Protein AF-A0A848CE17-F1 (afdb_monomer)

Structure (mmCIF, N/CA/C/O backbone):
data_AF-A0A848CE17-F1
#
_entry.id   AF-A0A848CE17-F1
#
loop_
_atom_site.group_PDB
_atom_site.id
_atom_site.type_symbol
_atom_site.label_atom_id
_atom_site.label_alt_id
_atom_site.label_comp_id
_atom_site.label_asym_id
_atom_site.label_entity_id
_atom_site.label_seq_id
_atom_site.pdbx_PDB_ins_code
_atom_site.Cartn_x
_atom_site.Cartn_y
_atom_site.Cartn_z
_atom_site.occupancy
_atom_site.B_iso_or_equiv
_atom_site.auth_seq_id
_atom_site.auth_comp_id
_atom_site.auth_asym_id
_atom_site.auth_atom_id
_atom_site.pdbx_PDB_model_num
ATOM 1 N N . MET A 1 1 ? 17.854 4.278 -25.838 1.00 42.09 1 MET A N 1
ATOM 2 C CA . MET A 1 1 ? 17.851 2.855 -25.436 1.00 42.09 1 MET A CA 1
ATOM 3 C C . MET A 1 1 ? 19.112 2.621 -24.614 1.00 42.09 1 MET A C 1
ATOM 5 O O . MET A 1 1 ? 20.195 2.758 -25.171 1.00 42.09 1 MET A O 1
ATOM 9 N N . ILE A 1 2 ? 19.005 2.409 -23.296 1.00 44.41 2 ILE A N 1
ATOM 10 C CA . ILE A 1 2 ? 20.193 2.169 -22.455 1.00 44.41 2 ILE A CA 1
ATOM 11 C C . ILE A 1 2 ? 20.839 0.850 -22.932 1.00 44.41 2 ILE A C 1
ATOM 13 O O . ILE A 1 2 ? 20.128 -0.151 -23.024 1.00 44.41 2 ILE A O 1
ATOM 17 N N . PRO A 1 3 ? 22.146 0.800 -23.252 1.00 44.12 3 PRO A N 1
ATOM 18 C CA . PRO A 1 3 ? 22.794 -0.369 -23.874 1.00 44.12 3 PRO A CA 1
ATOM 19 C C . PRO A 1 3 ? 22.706 -1.681 -23.073 1.00 44.12 3 PRO A C 1
ATOM 21 O O . PRO A 1 3 ? 22.931 -2.759 -23.614 1.00 44.12 3 PRO A O 1
ATOM 24 N N . ILE A 1 4 ? 22.349 -1.601 -21.789 1.00 47.12 4 ILE A N 1
ATOM 25 C CA . ILE A 1 4 ? 22.172 -2.740 -20.875 1.00 47.12 4 ILE A CA 1
ATOM 26 C C . ILE A 1 4 ? 20.882 -3.532 -21.195 1.00 47.12 4 ILE A C 1
ATOM 28 O O . ILE A 1 4 ? 20.747 -4.696 -20.813 1.00 47.12 4 ILE A O 1
ATOM 32 N N . PHE A 1 5 ? 19.949 -2.948 -21.958 1.00 46.47 5 PHE A N 1
ATOM 33 C CA . PHE A 1 5 ? 18.667 -3.578 -22.287 1.00 46.47 5 PHE A CA 1
ATOM 34 C C . PHE A 1 5 ? 18.730 -4.661 -23.384 1.00 46.47 5 PHE A C 1
ATOM 36 O O . PHE A 1 5 ? 17.728 -5.331 -23.616 1.00 46.47 5 PHE A O 1
ATOM 43 N N . ALA A 1 6 ? 19.878 -4.903 -24.028 1.00 54.38 6 ALA A N 1
ATOM 44 C CA . ALA A 1 6 ? 19.950 -5.798 -25.193 1.00 54.38 6 ALA A CA 1
ATOM 45 C C . ALA A 1 6 ? 20.502 -7.220 -24.933 1.00 54.38 6 ALA A C 1
ATOM 47 O O . ALA A 1 6 ? 20.410 -8.059 -25.825 1.00 54.38 6 ALA A O 1
ATOM 48 N N . SER A 1 7 ? 21.080 -7.526 -23.762 1.00 57.28 7 SER A N 1
ATOM 49 C CA . SER A 1 7 ? 21.865 -8.769 -23.569 1.00 57.28 7 SER A CA 1
ATOM 50 C C . SER A 1 7 ? 21.454 -9.671 -22.399 1.00 57.28 7 SER A C 1
ATOM 52 O O . SER A 1 7 ? 22.001 -10.764 -22.256 1.00 57.28 7 SER A O 1
ATOM 54 N N . LEU A 1 8 ? 20.497 -9.259 -21.565 1.00 59.12 8 LEU A N 1
ATOM 55 C CA . LEU A 1 8 ? 20.059 -10.013 -20.386 1.00 59.12 8 LEU A CA 1
ATOM 56 C C . LEU A 1 8 ? 18.555 -10.312 -20.451 1.00 59.12 8 LEU A C 1
ATOM 58 O O . LEU A 1 8 ? 17.811 -9.535 -21.045 1.00 59.12 8 LEU A O 1
ATOM 62 N N . PRO A 1 9 ? 18.073 -11.397 -19.813 1.00 73.44 9 PRO A N 1
ATOM 63 C CA . PRO A 1 9 ? 16.640 -11.615 -19.642 1.00 73.44 9 PRO A CA 1
ATOM 64 C C . PRO A 1 9 ? 15.979 -10.415 -18.951 1.00 73.44 9 PRO A C 1
ATOM 66 O O . PRO A 1 9 ? 16.547 -9.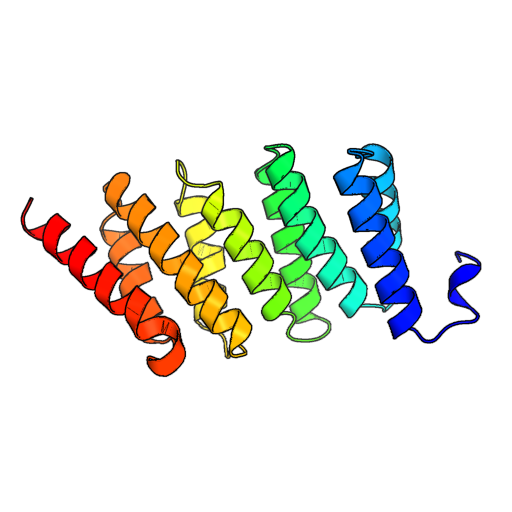858 -18.007 1.00 73.44 9 PRO A O 1
ATOM 69 N N . GLU A 1 10 ? 14.757 -10.067 -19.359 1.00 68.44 10 GLU A N 1
ATOM 70 C CA . GLU A 1 10 ? 13.979 -8.945 -18.803 1.00 68.44 10 GLU A CA 1
ATOM 71 C C . GLU A 1 10 ? 13.890 -8.994 -17.267 1.00 68.44 10 GLU A C 1
ATOM 73 O O . GLU A 1 10 ? 13.958 -7.966 -16.593 1.00 68.44 10 GLU A O 1
ATOM 78 N N . SER A 1 11 ? 13.818 -10.194 -16.684 1.00 73.75 11 SER A N 1
ATOM 79 C CA . SER A 1 11 ? 13.820 -10.391 -15.231 1.00 73.75 11 SER A CA 1
ATOM 80 C C . SER A 1 11 ? 15.115 -9.927 -14.558 1.00 73.75 11 SER A C 1
ATOM 82 O O . SER A 1 11 ? 15.076 -9.361 -13.468 1.00 73.75 11 SER A O 1
ATOM 84 N N . SER A 1 12 ? 16.263 -10.155 -15.198 1.00 77.75 12 SER A N 1
ATOM 85 C CA . SER A 1 12 ? 17.577 -9.749 -14.690 1.00 77.75 12 SER A CA 1
ATOM 86 C C . SER A 1 12 ? 17.790 -8.246 -14.851 1.00 77.75 12 SER A C 1
ATOM 88 O O . SER A 1 12 ? 18.333 -7.608 -13.954 1.00 77.75 12 SER A O 1
ATOM 90 N N . GLN A 1 13 ? 17.302 -7.672 -15.953 1.00 77.12 13 GLN A N 1
ATOM 91 C CA . GLN A 1 13 ? 17.312 -6.225 -16.183 1.00 77.12 13 GLN A CA 1
ATOM 92 C C . GLN A 1 13 ? 16.420 -5.501 -15.175 1.00 77.12 13 GLN A C 1
ATOM 94 O O . GLN A 1 13 ? 16.868 -4.566 -14.521 1.00 77.12 13 GLN A O 1
ATOM 99 N N . THR A 1 14 ? 15.193 -5.992 -14.978 1.00 81.69 14 THR A N 1
ATOM 100 C CA . THR A 1 14 ? 14.253 -5.471 -13.977 1.00 81.69 14 THR A CA 1
ATOM 101 C C . THR A 1 14 ? 14.892 -5.465 -12.593 1.00 81.69 14 THR A C 1
ATOM 103 O O . THR A 1 14 ? 14.887 -4.444 -11.913 1.00 81.69 14 THR A O 1
ATOM 106 N N . LYS A 1 15 ? 15.506 -6.584 -12.193 1.00 84.75 15 LYS A N 1
ATOM 107 C CA . LYS A 1 15 ? 16.169 -6.690 -10.893 1.00 84.75 15 LYS A CA 1
ATOM 108 C C . LYS A 1 15 ? 17.316 -5.686 -10.743 1.00 84.75 15 LYS A C 1
ATOM 110 O O . LYS A 1 15 ? 17.361 -4.997 -9.732 1.00 84.75 15 LYS A O 1
ATOM 115 N N . ALA A 1 16 ? 18.194 -5.571 -11.740 1.00 86.62 16 ALA A N 1
ATOM 116 C CA . ALA A 1 16 ? 19.321 -4.641 -11.695 1.00 86.62 16 ALA A CA 1
ATOM 117 C C . ALA A 1 16 ? 18.865 -3.174 -11.606 1.00 86.62 16 ALA A C 1
ATOM 119 O O . ALA A 1 16 ? 19.407 -2.403 -10.820 1.00 86.62 16 ALA A O 1
ATOM 120 N N . VAL A 1 17 ? 17.836 -2.795 -12.371 1.00 88.62 17 VAL A N 1
ATOM 121 C CA . VAL A 1 17 ? 17.288 -1.431 -12.341 1.00 88.62 17 VAL A CA 1
ATOM 122 C C . VAL A 1 17 ? 16.629 -1.129 -10.991 1.00 88.62 17 VAL A C 1
ATOM 124 O O . VAL A 1 17 ? 16.833 -0.050 -10.439 1.00 88.62 17 VAL A O 1
ATOM 127 N N . VAL A 1 18 ? 15.885 -2.080 -10.418 1.00 88.88 18 VAL A N 1
ATOM 128 C CA . VAL A 1 18 ? 15.294 -1.926 -9.078 1.00 88.88 18 VAL A CA 1
ATOM 129 C C . VAL A 1 18 ? 16.376 -1.813 -7.999 1.00 88.88 18 VAL A C 1
ATOM 131 O O . VAL A 1 18 ? 16.279 -0.949 -7.131 1.00 88.88 18 VAL A O 1
ATOM 134 N N . GLU A 1 19 ? 17.428 -2.632 -8.059 1.00 91.06 19 GLU A N 1
ATOM 135 C CA . GLU A 1 19 ? 18.564 -2.537 -7.130 1.00 91.06 19 GLU A CA 1
ATOM 136 C C . GLU A 1 19 ? 19.269 -1.180 -7.232 1.00 91.06 19 GLU A C 1
ATOM 138 O O . GLU A 1 19 ? 19.600 -0.585 -6.206 1.00 91.06 19 GLU A O 1
ATOM 143 N N . TYR A 1 20 ? 19.419 -0.646 -8.446 1.00 92.44 20 TYR A N 1
ATOM 144 C CA . TYR A 1 20 ? 19.986 0.682 -8.652 1.00 92.44 20 TYR A CA 1
ATOM 145 C C . TYR A 1 20 ? 19.098 1.795 -8.074 1.00 92.44 20 TYR A C 1
ATOM 147 O O . TYR A 1 20 ? 19.595 2.673 -7.369 1.00 92.44 20 TYR A O 1
ATOM 155 N N . LEU A 1 21 ? 17.774 1.729 -8.268 1.00 92.31 21 LEU A N 1
ATOM 156 C CA . LEU A 1 21 ? 16.837 2.647 -7.605 1.00 92.31 21 LEU A CA 1
ATOM 157 C C . LEU A 1 21 ? 16.987 2.592 -6.076 1.00 92.31 21 LEU A C 1
ATOM 159 O O . LEU A 1 21 ? 17.026 3.633 -5.411 1.00 92.31 21 LEU A O 1
ATOM 163 N N . TYR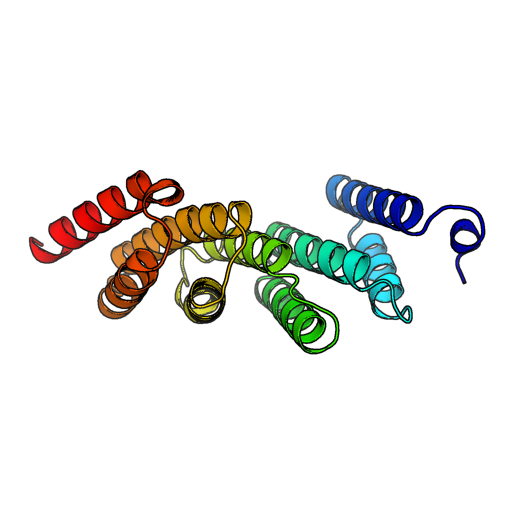 A 1 22 ? 17.100 1.387 -5.512 1.00 92.06 22 TYR A N 1
ATOM 164 C CA . TYR A 1 22 ? 17.306 1.200 -4.077 1.00 92.06 22 TYR A CA 1
ATOM 165 C C . TYR A 1 22 ? 18.617 1.822 -3.598 1.00 92.06 22 TYR A C 1
ATOM 167 O O . TYR A 1 22 ? 18.631 2.522 -2.584 1.00 92.06 22 TYR A O 1
ATOM 175 N N . GLU A 1 23 ? 19.705 1.628 -4.337 1.00 94.25 23 GLU A N 1
ATOM 176 C CA . GLU A 1 23 ? 20.999 2.232 -4.040 1.00 94.25 23 GLU A CA 1
ATOM 177 C C . GLU A 1 23 ? 20.938 3.765 -4.043 1.00 94.25 23 GLU A C 1
ATOM 179 O O . GLU A 1 23 ? 21.341 4.387 -3.056 1.00 94.25 23 GLU A O 1
ATOM 184 N N . LEU A 1 24 ? 20.367 4.370 -5.091 1.00 92.94 24 LEU A N 1
ATOM 185 C CA . LEU A 1 24 ? 20.191 5.823 -5.178 1.00 92.94 24 LEU A CA 1
ATOM 186 C C . LEU A 1 24 ? 19.378 6.356 -3.997 1.00 92.94 24 LEU A C 1
ATOM 188 O O . LEU A 1 24 ? 19.742 7.363 -3.384 1.00 92.94 24 LEU A O 1
ATOM 192 N N . GLY A 1 25 ? 18.299 5.660 -3.625 1.00 90.31 25 GLY A N 1
ATOM 193 C CA . GLY A 1 25 ? 17.471 6.086 -2.503 1.00 90.31 25 GLY A CA 1
ATOM 194 C C . GLY A 1 25 ? 18.170 5.950 -1.147 1.00 90.31 25 GLY A C 1
ATOM 195 O O . GLY A 1 25 ? 18.050 6.840 -0.303 1.00 90.31 25 GLY A O 1
ATOM 196 N N . ASN A 1 26 ? 18.982 4.907 -0.958 1.00 91.12 26 ASN A N 1
ATOM 197 C CA . ASN A 1 26 ? 19.799 4.726 0.245 1.00 91.12 26 ASN A CA 1
ATOM 198 C C . ASN A 1 26 ? 20.890 5.797 0.373 1.00 91.12 26 ASN A C 1
ATOM 200 O O . ASN A 1 26 ? 21.141 6.301 1.470 1.00 91.12 26 ASN A O 1
ATOM 204 N N . ARG A 1 27 ? 21.508 6.182 -0.748 1.00 94.12 27 ARG A N 1
ATOM 205 C CA . ARG A 1 27 ? 22.508 7.260 -0.820 1.00 94.12 27 ARG A CA 1
ATOM 206 C C . ARG A 1 27 ? 21.899 8.660 -0.808 1.00 94.12 27 ARG A C 1
ATOM 208 O O . ARG A 1 27 ? 22.631 9.638 -0.685 1.00 94.12 27 ARG A O 1
ATOM 215 N N . ARG A 1 28 ? 20.566 8.762 -0.867 1.00 91.44 28 ARG A N 1
ATOM 216 C CA . ARG A 1 28 ? 19.811 10.022 -0.923 1.00 91.44 28 ARG A CA 1
ATOM 217 C C . ARG A 1 28 ? 20.101 10.853 -2.177 1.00 91.44 28 ARG A C 1
ATOM 219 O O . ARG A 1 28 ? 20.005 12.079 -2.153 1.00 91.44 28 ARG A O 1
ATOM 226 N N . GLU A 1 29 ? 20.422 10.192 -3.284 1.00 93.75 29 GLU A N 1
ATOM 227 C CA . GLU A 1 29 ? 20.681 10.808 -4.591 1.00 93.75 29 GLU A CA 1
ATOM 228 C C . GLU A 1 29 ? 19.356 11.111 -5.322 1.00 93.75 29 GLU A C 1
ATOM 230 O O . GLU A 1 29 ? 19.048 10.569 -6.381 1.00 93.75 29 GLU A O 1
ATOM 235 N N . TRP A 1 30 ? 18.526 11.975 -4.726 1.00 90.06 30 TRP A N 1
ATOM 236 C CA . TRP A 1 30 ? 17.119 12.164 -5.115 1.00 90.06 30 TRP A CA 1
ATOM 237 C C . TRP A 1 30 ? 16.902 12.627 -6.549 1.00 90.06 30 TRP A C 1
ATOM 239 O O . TRP A 1 30 ? 15.997 12.141 -7.218 1.00 90.06 30 TRP A O 1
ATOM 249 N N . ASN A 1 31 ? 17.728 13.561 -7.016 1.00 91.38 31 ASN A N 1
ATOM 250 C CA . ASN A 1 31 ? 17.597 14.097 -8.367 1.00 91.38 31 ASN A CA 1
ATOM 251 C C . ASN A 1 31 ? 17.864 13.019 -9.417 1.00 91.38 31 ASN A C 1
ATOM 253 O O . ASN A 1 31 ? 17.218 13.011 -10.458 1.00 91.38 31 ASN A O 1
ATOM 257 N N . GLU A 1 32 ? 18.810 12.121 -9.146 1.00 93.00 32 GLU A N 1
ATOM 258 C CA . GLU A 1 32 ? 19.131 11.035 -10.064 1.00 93.00 32 GLU A CA 1
ATOM 259 C C . GLU A 1 32 ? 18.062 9.945 -10.011 1.00 93.00 32 GLU A C 1
ATOM 261 O O . GLU A 1 32 ? 17.603 9.486 -11.051 1.00 93.00 32 GLU A O 1
ATOM 266 N N . LEU A 1 33 ? 17.568 9.621 -8.813 1.00 91.88 33 LEU A N 1
ATOM 267 C CA . LEU A 1 33 ? 16.448 8.698 -8.639 1.00 91.88 33 LEU A CA 1
ATOM 268 C C . LEU A 1 33 ? 15.210 9.147 -9.425 1.00 91.88 33 LEU A C 1
ATOM 270 O O . LEU A 1 33 ? 14.600 8.331 -10.108 1.00 91.88 33 LEU A O 1
ATOM 274 N N . GLU A 1 34 ? 14.849 10.430 -9.355 1.00 91.44 34 GLU A N 1
ATOM 275 C CA . GLU A 1 34 ? 13.711 10.999 -10.092 1.00 91.44 34 GLU A CA 1
ATOM 276 C C . GLU A 1 34 ? 13.896 10.913 -11.614 1.00 91.44 34 GLU A C 1
ATOM 278 O O . GLU A 1 34 ? 12.959 10.553 -12.327 1.00 91.44 34 GLU A O 1
ATOM 283 N N . LYS A 1 35 ? 15.106 11.175 -12.128 1.00 93.31 35 LYS A N 1
ATOM 284 C CA . LYS A 1 35 ? 15.399 10.998 -13.561 1.00 93.31 35 LYS A CA 1
ATOM 285 C C . LYS A 1 35 ? 15.238 9.544 -13.987 1.00 93.31 35 LYS A C 1
ATOM 287 O O . LYS A 1 35 ? 14.536 9.274 -14.956 1.00 93.31 35 LYS A O 1
ATOM 292 N N . VAL A 1 36 ? 15.841 8.614 -13.245 1.00 92.62 36 VAL A N 1
ATOM 293 C CA . VAL A 1 36 ? 15.765 7.177 -13.542 1.00 92.62 36 VAL A CA 1
ATOM 294 C C . VAL A 1 36 ? 14.316 6.691 -13.467 1.00 92.62 36 VAL A C 1
ATOM 296 O O . VAL A 1 36 ? 13.872 5.941 -14.333 1.00 92.62 36 VAL A O 1
ATOM 299 N N . LEU A 1 37 ? 13.543 7.154 -12.480 1.00 93.12 37 LEU A N 1
ATOM 300 C CA . LEU A 1 37 ? 12.115 6.859 -12.376 1.00 93.12 37 LEU A CA 1
ATOM 301 C C . LEU A 1 37 ? 11.354 7.356 -13.612 1.00 93.12 37 LEU A C 1
ATOM 303 O O . LEU A 1 37 ? 10.576 6.601 -14.194 1.00 93.12 37 LEU A O 1
ATOM 307 N N . HIS A 1 38 ? 11.598 8.594 -14.045 1.00 92.94 38 HIS A N 1
ATOM 308 C CA . HIS A 1 38 ? 10.973 9.151 -15.242 1.00 92.94 38 HIS A CA 1
ATOM 309 C C . HIS A 1 38 ? 11.314 8.340 -16.502 1.00 92.94 38 HIS A C 1
ATOM 311 O O . HIS A 1 38 ? 10.421 8.006 -17.283 1.00 92.94 38 HIS A O 1
ATOM 317 N N . GLU A 1 39 ? 12.580 7.952 -16.667 1.00 91.50 39 GLU A N 1
ATOM 318 C CA . GLU A 1 39 ? 13.027 7.108 -17.778 1.00 91.50 39 GLU A CA 1
ATOM 319 C C . GLU A 1 39 ? 12.316 5.748 -17.783 1.00 91.50 39 GLU A C 1
ATOM 321 O O . GLU A 1 39 ? 11.773 5.345 -18.814 1.00 91.50 39 GLU A O 1
ATOM 326 N N . ILE A 1 40 ? 12.232 5.073 -16.631 1.00 90.88 40 ILE A N 1
ATOM 327 C CA . ILE A 1 40 ? 11.514 3.797 -16.483 1.00 90.88 40 ILE A CA 1
ATOM 328 C C . ILE A 1 40 ? 10.043 3.946 -16.884 1.00 90.88 40 ILE A C 1
ATOM 330 O O . ILE A 1 40 ? 9.518 3.116 -17.628 1.00 90.88 40 ILE A O 1
ATOM 334 N N . LEU A 1 41 ? 9.367 4.995 -16.408 1.00 90.00 41 LEU A N 1
ATOM 335 C CA . LEU A 1 41 ? 7.946 5.214 -16.684 1.00 90.00 41 LEU A CA 1
ATOM 336 C C . LEU A 1 41 ? 7.674 5.532 -18.159 1.00 90.00 41 LEU A C 1
ATOM 338 O O . LEU A 1 41 ? 6.624 5.136 -18.672 1.00 90.00 41 LEU A O 1
ATOM 342 N N . SER A 1 42 ? 8.627 6.172 -18.840 1.00 88.94 42 SER A N 1
ATOM 343 C CA . SER A 1 42 ? 8.544 6.524 -20.263 1.00 88.94 42 SER A CA 1
ATOM 344 C C . SER A 1 42 ? 8.775 5.354 -21.226 1.00 88.94 42 SER A C 1
ATOM 346 O O . SER A 1 42 ? 8.389 5.440 -22.387 1.00 88.94 42 SER A O 1
ATOM 348 N N . CYS A 1 43 ? 9.396 4.263 -20.769 1.00 84.56 43 CYS A N 1
ATOM 349 C CA . CYS A 1 43 ? 9.689 3.110 -21.619 1.00 84.56 43 CYS A CA 1
ATOM 350 C C . CYS A 1 43 ? 8.407 2.343 -21.976 1.00 84.56 43 CYS A C 1
ATOM 352 O O . CYS A 1 43 ? 7.592 2.063 -21.100 1.00 84.56 43 CYS A O 1
ATOM 354 N N . ASP A 1 44 ? 8.235 1.939 -23.233 1.00 82.25 44 ASP A N 1
ATOM 355 C CA . ASP A 1 44 ? 7.125 1.063 -23.620 1.00 82.25 44 ASP A CA 1
ATOM 356 C C . ASP A 1 44 ? 7.298 -0.335 -23.000 1.00 82.25 44 ASP A C 1
ATOM 358 O O . ASP A 1 44 ? 8.394 -0.897 -22.999 1.00 82.25 44 ASP A O 1
ATOM 362 N N . GLY A 1 45 ? 6.219 -0.910 -22.461 1.00 81.88 45 GLY A N 1
ATOM 363 C CA . GLY A 1 45 ? 6.257 -2.214 -21.787 1.00 81.88 45 GLY A CA 1
ATOM 364 C C . GLY A 1 45 ? 6.817 -2.175 -20.356 1.00 81.88 45 GLY A C 1
ATOM 365 O O . GLY A 1 45 ? 6.609 -1.212 -19.618 1.00 81.88 45 GLY A O 1
ATOM 366 N N . PHE A 1 46 ? 7.477 -3.264 -19.934 1.00 84.38 46 PHE A N 1
ATOM 367 C CA . PHE A 1 46 ? 8.118 -3.432 -18.615 1.00 84.38 46 PHE A CA 1
ATOM 368 C C . PHE A 1 46 ? 7.214 -3.122 -17.406 1.00 84.38 46 PHE A C 1
ATOM 370 O O . PHE A 1 46 ? 7.656 -2.601 -16.380 1.00 84.38 46 PHE A O 1
ATOM 377 N N . HIS A 1 47 ? 5.926 -3.462 -17.490 1.00 87.88 47 HIS A N 1
ATOM 378 C CA . HIS A 1 47 ? 4.921 -3.073 -16.491 1.00 87.88 47 HIS A CA 1
ATOM 379 C C . HIS A 1 47 ? 5.260 -3.532 -15.063 1.00 87.88 47 HIS A C 1
ATOM 381 O O . HIS A 1 47 ? 5.014 -2.809 -14.103 1.00 87.88 47 HIS A O 1
ATOM 387 N N . LYS A 1 48 ? 5.910 -4.693 -14.904 1.00 87.94 48 LYS A N 1
ATOM 388 C CA . LYS A 1 48 ? 6.385 -5.166 -13.591 1.00 87.94 48 LYS A CA 1
ATOM 389 C C . LYS A 1 48 ? 7.447 -4.246 -12.987 1.00 87.94 48 LYS A C 1
ATOM 391 O O . LYS A 1 48 ? 7.355 -3.925 -11.804 1.00 87.94 48 LYS A O 1
ATOM 396 N N . LEU A 1 49 ? 8.417 -3.807 -13.792 1.00 89.38 49 LEU A N 1
ATOM 397 C CA . LEU A 1 49 ? 9.449 -2.863 -13.366 1.00 89.38 49 LEU A CA 1
ATOM 398 C C . LEU A 1 49 ? 8.819 -1.523 -12.982 1.00 89.38 49 LEU A C 1
ATOM 400 O O . LEU A 1 49 ? 9.122 -0.997 -11.916 1.00 89.38 49 LEU A O 1
ATOM 404 N N . LYS A 1 50 ? 7.897 -1.006 -13.802 1.00 92.19 50 LYS A N 1
ATOM 405 C CA . LYS A 1 50 ? 7.172 0.237 -13.501 1.00 92.19 50 LYS A CA 1
ATOM 406 C C . LYS A 1 50 ? 6.404 0.139 -12.184 1.00 92.19 50 LYS A C 1
ATOM 408 O O . LYS A 1 50 ? 6.495 1.044 -11.360 1.00 92.19 50 LYS A O 1
ATOM 413 N N . ALA A 1 51 ? 5.712 -0.975 -11.945 1.00 92.62 51 ALA A N 1
ATOM 414 C CA . ALA A 1 51 ? 4.978 -1.191 -10.704 1.00 92.62 51 ALA A CA 1
ATOM 415 C C . ALA A 1 51 ? 5.904 -1.209 -9.473 1.00 92.62 51 ALA A C 1
ATOM 417 O O . ALA A 1 51 ? 5.589 -0.598 -8.455 1.00 92.62 51 ALA A O 1
ATOM 418 N N . GLN A 1 52 ? 7.061 -1.875 -9.571 1.00 92.38 52 GLN A N 1
ATOM 419 C CA . GLN A 1 52 ? 8.075 -1.894 -8.508 1.00 92.38 52 GLN A CA 1
ATOM 420 C C . GLN A 1 52 ? 8.712 -0.515 -8.291 1.00 92.38 52 GLN A C 1
ATOM 422 O O . GLN A 1 52 ? 8.903 -0.091 -7.153 1.00 92.38 52 GLN A O 1
ATOM 427 N N . ALA A 1 53 ? 9.005 0.210 -9.370 1.00 93.88 53 ALA A N 1
ATOM 428 C CA . ALA A 1 53 ? 9.574 1.549 -9.300 1.00 93.88 53 ALA A CA 1
ATOM 429 C C . ALA A 1 53 ? 8.601 2.542 -8.644 1.00 93.88 53 ALA A C 1
ATOM 431 O O . ALA A 1 53 ? 9.014 3.314 -7.783 1.00 93.88 53 ALA A O 1
ATOM 432 N N . LEU A 1 54 ? 7.308 2.484 -8.984 1.00 95.12 54 LEU A N 1
ATOM 433 C CA . LEU A 1 54 ? 6.273 3.324 -8.375 1.00 95.12 54 LEU A CA 1
ATOM 434 C C . LEU A 1 54 ? 6.028 2.972 -6.903 1.00 95.12 54 LEU A C 1
ATOM 436 O O . LEU A 1 54 ? 5.937 3.875 -6.076 1.00 95.12 54 LEU A O 1
ATOM 440 N N . GLU A 1 55 ? 5.975 1.684 -6.546 1.00 94.81 55 GLU A N 1
ATOM 441 C CA . GLU A 1 55 ? 5.888 1.246 -5.142 1.00 94.81 55 GLU A CA 1
ATOM 442 C C . GLU A 1 55 ? 7.047 1.798 -4.305 1.00 94.81 55 GLU A C 1
ATOM 444 O O . GLU A 1 55 ? 6.829 2.341 -3.216 1.00 94.81 55 GLU A O 1
ATOM 449 N N . TYR A 1 56 ? 8.265 1.749 -4.843 1.00 94.38 56 TYR A N 1
ATOM 450 C CA . TYR A 1 56 ? 9.422 2.341 -4.190 1.00 94.38 56 TYR A CA 1
ATOM 451 C C . TYR A 1 56 ? 9.369 3.873 -4.155 1.00 94.38 56 TYR A C 1
ATOM 453 O O . TYR A 1 56 ? 9.687 4.477 -3.131 1.00 94.38 56 TYR A O 1
ATOM 461 N N . ALA A 1 57 ? 8.911 4.525 -5.224 1.00 93.75 57 ALA A N 1
ATOM 462 C CA . ALA A 1 57 ? 8.757 5.976 -5.272 1.00 93.75 57 ALA A CA 1
ATOM 463 C C . ALA A 1 57 ? 7.767 6.484 -4.208 1.00 93.75 57 ALA A C 1
ATOM 465 O O . ALA A 1 57 ? 8.026 7.505 -3.567 1.00 93.75 57 ALA A O 1
ATOM 466 N N . VAL A 1 58 ? 6.687 5.737 -3.931 1.00 94.50 58 VAL A N 1
ATOM 467 C CA . VAL A 1 58 ? 5.784 6.004 -2.795 1.00 94.50 58 VAL A CA 1
ATOM 468 C C . VAL A 1 58 ? 6.565 5.988 -1.481 1.00 94.50 58 VAL A C 1
ATOM 470 O O . VAL A 1 58 ? 6.483 6.942 -0.706 1.00 94.50 58 VAL A O 1
ATOM 473 N N . PHE A 1 59 ? 7.353 4.938 -1.230 1.00 92.38 59 PHE A N 1
ATOM 474 C CA . PHE A 1 59 ? 8.192 4.847 -0.032 1.00 92.38 59 PHE A CA 1
ATOM 475 C C . PHE A 1 59 ? 9.193 6.011 0.072 1.00 92.38 59 PHE A C 1
ATOM 477 O O . PHE A 1 59 ? 9.384 6.570 1.155 1.00 92.38 59 PHE A O 1
ATOM 484 N N . MET A 1 60 ? 9.790 6.431 -1.042 1.00 90.44 60 MET A N 1
ATOM 485 C CA . MET A 1 60 ? 10.776 7.511 -1.056 1.00 90.44 60 MET A CA 1
ATOM 486 C C . MET A 1 60 ? 10.169 8.899 -0.858 1.00 90.44 60 MET A C 1
ATOM 488 O O . MET A 1 60 ? 10.681 9.668 -0.041 1.00 90.44 60 MET A O 1
ATOM 492 N N . GLY A 1 61 ? 9.055 9.215 -1.524 1.00 87.94 61 GLY A N 1
ATOM 493 C CA . GLY A 1 61 ? 8.328 10.469 -1.291 1.00 87.94 61 GLY A CA 1
ATOM 494 C C . GLY A 1 61 ? 7.921 10.605 0.179 1.00 87.94 61 GLY A C 1
ATOM 495 O O . GLY A 1 61 ? 8.006 11.673 0.783 1.00 87.94 61 GLY A O 1
ATOM 496 N N . LEU A 1 62 ? 7.591 9.481 0.812 1.00 86.31 62 LEU A N 1
ATOM 497 C CA . LEU A 1 62 ? 7.309 9.399 2.238 1.00 86.31 62 LEU A CA 1
ATOM 498 C C . LEU A 1 62 ? 8.535 9.680 3.128 1.00 86.31 62 LEU A C 1
ATOM 500 O O . LEU A 1 62 ? 8.414 10.454 4.080 1.00 86.31 62 LEU A O 1
ATOM 504 N N . GLN A 1 63 ? 9.720 9.146 2.807 1.00 87.38 63 GLN A N 1
ATOM 505 C CA . GLN A 1 63 ? 10.976 9.490 3.506 1.00 87.38 63 GLN A CA 1
ATOM 506 C C . GLN A 1 63 ? 11.314 10.985 3.398 1.00 87.38 63 GLN A C 1
ATOM 508 O O . GLN A 1 63 ? 11.853 11.580 4.333 1.00 87.38 63 GLN A O 1
ATOM 513 N N . ARG A 1 64 ? 10.946 11.608 2.275 1.00 88.94 64 ARG A N 1
ATOM 514 C CA . ARG A 1 64 ? 11.136 13.039 2.004 1.00 88.94 64 ARG A CA 1
ATOM 515 C C . ARG A 1 64 ? 10.044 13.932 2.606 1.00 88.94 64 ARG A C 1
ATOM 517 O O . ARG A 1 64 ? 10.141 15.151 2.513 1.00 88.94 64 ARG A O 1
ATOM 524 N N . LYS A 1 65 ? 9.034 13.351 3.271 1.00 88.06 65 LYS A N 1
ATOM 525 C CA . LYS A 1 65 ? 7.834 14.041 3.791 1.00 88.06 65 LYS A CA 1
ATOM 526 C C . LYS A 1 65 ? 6.994 14.726 2.697 1.00 88.06 65 LYS A C 1
ATOM 528 O O . LYS A 1 65 ? 6.213 15.632 2.980 1.00 88.06 65 LYS A O 1
ATOM 533 N N . GLU A 1 66 ? 7.089 14.255 1.459 1.00 89.81 66 GLU A N 1
ATOM 534 C CA . GLU A 1 66 ? 6.378 14.766 0.284 1.00 89.81 66 GLU A CA 1
ATOM 535 C C . GLU A 1 66 ? 5.080 13.976 0.063 1.00 89.81 66 GLU A C 1
ATOM 537 O O . GLU A 1 66 ? 4.901 13.240 -0.906 1.00 89.81 66 GLU A O 1
ATOM 542 N N . GLN A 1 67 ? 4.138 14.128 0.994 1.00 89.06 67 GLN A N 1
ATOM 543 C CA . GLN A 1 67 ? 2.888 13.356 1.029 1.00 89.06 67 GLN A CA 1
ATOM 544 C C . GLN A 1 67 ? 2.079 13.410 -0.277 1.00 89.06 67 GLN A C 1
ATOM 546 O O . GLN A 1 67 ? 1.550 12.392 -0.717 1.00 89.06 67 GLN A O 1
ATOM 551 N N . ARG A 1 68 ? 1.986 14.590 -0.907 1.00 89.69 68 ARG A N 1
ATOM 552 C CA . ARG A 1 68 ? 1.255 14.762 -2.175 1.00 89.69 68 ARG A CA 1
ATOM 553 C C . ARG A 1 68 ? 1.910 13.996 -3.320 1.00 89.69 68 ARG A C 1
ATOM 555 O O . ARG A 1 68 ? 1.205 13.395 -4.120 1.00 89.69 68 ARG A O 1
ATOM 562 N N . GLN A 1 69 ? 3.238 14.001 -3.375 1.00 90.94 69 GLN A N 1
ATOM 563 C CA . GLN A 1 69 ? 3.990 13.308 -4.415 1.00 90.94 69 GLN A CA 1
ATOM 564 C C . GLN A 1 69 ? 3.901 11.790 -4.232 1.00 90.94 69 GLN A C 1
ATOM 566 O O . GLN A 1 69 ? 3.618 11.077 -5.188 1.00 90.94 69 GLN A O 1
ATOM 571 N N . ALA A 1 70 ? 4.012 11.303 -2.990 1.00 92.81 70 ALA A N 1
ATOM 572 C CA . ALA A 1 70 ? 3.803 9.890 -2.677 1.00 92.81 70 ALA A CA 1
ATOM 573 C C . ALA A 1 70 ? 2.393 9.403 -3.065 1.00 92.81 70 ALA A C 1
ATOM 575 O O . ALA A 1 70 ? 2.249 8.315 -3.614 1.00 92.81 70 ALA A O 1
ATOM 576 N N . LEU A 1 71 ? 1.351 10.208 -2.825 1.00 91.69 71 LEU A N 1
ATOM 577 C CA . LEU A 1 71 ? -0.001 9.896 -3.303 1.00 91.69 71 LEU A CA 1
ATOM 578 C C . LEU A 1 71 ? -0.085 9.901 -4.836 1.00 91.69 71 LEU A C 1
ATOM 580 O O . LEU A 1 71 ? -0.728 9.021 -5.399 1.00 91.69 71 LEU A O 1
ATOM 584 N N . GLY A 1 72 ? 0.592 10.839 -5.506 1.00 93.44 72 GLY A N 1
ATOM 585 C CA . GLY A 1 72 ? 0.713 10.860 -6.966 1.00 93.44 72 GLY A CA 1
ATOM 586 C C . GLY A 1 72 ? 1.260 9.543 -7.520 1.00 93.44 72 GLY A C 1
ATOM 587 O O . GLY A 1 72 ? 0.598 8.905 -8.332 1.00 93.44 72 GLY A O 1
ATOM 588 N N . TYR A 1 73 ? 2.386 9.067 -6.981 1.00 94.69 73 TYR A N 1
ATOM 589 C CA . TYR A 1 73 ? 2.976 7.786 -7.384 1.00 94.69 73 TYR A CA 1
ATOM 590 C C . TYR A 1 73 ? 2.066 6.585 -7.118 1.00 94.69 73 TYR A C 1
ATOM 592 O O . TYR A 1 73 ? 2.020 5.655 -7.922 1.00 94.69 73 TYR A O 1
ATOM 600 N N . TYR A 1 74 ? 1.303 6.601 -6.023 1.00 94.56 74 TYR A N 1
ATOM 601 C CA . TYR A 1 74 ? 0.306 5.563 -5.771 1.00 94.56 74 TYR A CA 1
ATOM 602 C C . TYR A 1 74 ? -0.824 5.580 -6.812 1.00 94.56 74 TYR A C 1
ATOM 604 O O . TYR A 1 74 ? -1.251 4.521 -7.271 1.00 94.56 74 TYR A O 1
ATOM 612 N N . HIS A 1 75 ? -1.304 6.759 -7.211 1.00 93.12 75 HIS A N 1
ATOM 613 C CA . HIS A 1 75 ? -2.321 6.869 -8.255 1.00 93.12 75 HIS A CA 1
ATOM 614 C C . HIS A 1 75 ? -1.802 6.404 -9.617 1.00 93.12 75 HIS A C 1
ATOM 616 O O . HIS A 1 75 ? -2.521 5.701 -10.324 1.00 93.12 75 HIS A O 1
ATOM 622 N N . ASP A 1 76 ? -0.556 6.724 -9.959 1.00 93.12 76 ASP A N 1
ATOM 623 C CA . ASP A 1 76 ? 0.071 6.226 -11.186 1.00 93.12 76 ASP A CA 1
ATOM 624 C C . ASP A 1 76 ? 0.242 4.700 -11.157 1.00 93.12 76 ASP A C 1
ATOM 626 O O . ASP A 1 76 ? 0.024 4.035 -12.169 1.00 93.12 76 ASP A O 1
ATOM 630 N N . LEU A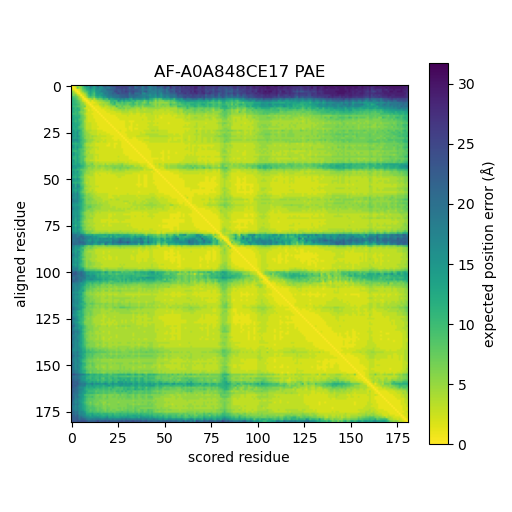 1 77 ? 0.529 4.119 -9.984 1.00 93.62 77 LEU A N 1
ATOM 631 C CA . LEU A 1 77 ? 0.561 2.665 -9.802 1.00 93.62 77 LEU A CA 1
ATOM 632 C C . LEU A 1 77 ? -0.818 2.024 -10.009 1.00 93.62 77 LEU A C 1
ATOM 634 O O . LEU A 1 77 ? -0.900 0.949 -10.595 1.00 93.62 77 LEU A O 1
ATOM 638 N N . CYS A 1 78 ? -1.892 2.669 -9.546 1.00 90.88 78 CYS A N 1
ATOM 639 C CA . CYS A 1 78 ? -3.254 2.176 -9.768 1.00 90.88 78 CYS A CA 1
ATOM 640 C C . CYS A 1 78 ? -3.622 2.199 -11.258 1.00 90.88 78 CYS A C 1
ATOM 642 O O . CYS A 1 78 ? -4.138 1.212 -11.762 1.00 90.88 78 CYS A O 1
ATOM 644 N N . ARG A 1 79 ? -3.279 3.274 -11.980 1.00 88.75 79 ARG A N 1
ATOM 645 C CA . ARG A 1 79 ? -3.524 3.377 -13.432 1.00 88.75 79 ARG A CA 1
ATOM 646 C C . ARG A 1 79 ? -2.806 2.282 -14.220 1.00 88.75 79 ARG A C 1
ATOM 648 O O . ARG A 1 79 ? -3.372 1.704 -15.135 1.00 88.75 79 ARG A O 1
ATOM 655 N N . LEU A 1 80 ? -1.571 1.964 -13.832 1.00 85.06 80 LEU A N 1
ATOM 656 C CA . LEU A 1 80 ? -0.792 0.901 -14.467 1.00 85.06 80 LEU A CA 1
ATOM 657 C C . LEU A 1 80 ? -1.442 -0.490 -14.314 1.00 85.06 80 LEU A C 1
ATOM 659 O O . LEU A 1 80 ? -1.236 -1.358 -15.162 1.00 85.06 80 LEU A O 1
ATOM 663 N N . GLU A 1 81 ? -2.196 -0.720 -13.234 1.00 69.06 81 GLU A N 1
ATOM 664 C CA . GLU A 1 81 ? -2.918 -1.976 -13.001 1.00 69.06 81 GLU A CA 1
ATOM 665 C C . GLU A 1 81 ? -4.085 -2.164 -13.974 1.00 69.06 81 GLU A C 1
ATOM 667 O O . GLU A 1 81 ? -4.236 -3.258 -14.529 1.00 69.06 81 GLU A O 1
ATOM 672 N N . ASP A 1 82 ? -4.853 -1.096 -14.209 1.00 63.34 82 ASP A N 1
ATOM 673 C CA . ASP A 1 82 ? -6.013 -1.090 -15.106 1.00 63.34 82 ASP A CA 1
ATOM 674 C C . ASP A 1 82 ? -5.629 -1.498 -16.539 1.00 63.34 82 ASP A C 1
ATOM 676 O O . ASP A 1 82 ? -6.393 -2.183 -17.222 1.00 63.34 82 ASP A O 1
ATOM 680 N N . ASP A 1 83 ? -4.411 -1.150 -16.963 1.00 60.69 83 ASP A N 1
ATOM 681 C CA . ASP A 1 83 ? -3.934 -1.377 -18.326 1.00 60.69 83 ASP A CA 1
ATOM 682 C C . ASP A 1 83 ? -3.210 -2.724 -18.519 1.00 60.69 83 ASP A C 1
ATOM 684 O O . ASP A 1 83 ? -3.148 -3.236 -19.641 1.00 60.69 83 ASP A O 1
ATOM 688 N N . CYS A 1 84 ? -2.569 -3.284 -17.479 1.00 61.97 84 CYS A N 1
ATOM 689 C CA . CYS A 1 84 ? -1.470 -4.247 -17.690 1.00 61.97 84 CYS A CA 1
ATOM 690 C C . CYS A 1 84 ? -1.380 -5.432 -16.710 1.00 61.97 84 CYS A C 1
ATOM 692 O O . CYS A 1 84 ? -0.514 -6.297 -16.884 1.00 61.97 84 CYS A O 1
ATOM 694 N N . GLY A 1 85 ? -2.257 -5.520 -15.707 1.00 66.31 85 GLY A N 1
ATOM 695 C CA . GLY A 1 85 ? -2.359 -6.684 -14.820 1.00 66.31 85 GLY A CA 1
ATOM 696 C C . GLY A 1 85 ? -2.288 -6.338 -13.332 1.00 66.31 85 GLY A C 1
ATOM 697 O O . GLY A 1 85 ? -1.828 -5.260 -12.974 1.00 66.31 85 GLY A O 1
ATOM 698 N N . PRO A 1 86 ? -2.714 -7.257 -12.444 1.00 68.50 86 PRO A N 1
ATOM 699 C CA . PRO A 1 86 ? -3.194 -6.901 -11.118 1.00 68.50 86 PRO A CA 1
ATOM 700 C C . PRO A 1 86 ? -2.069 -6.662 -10.098 1.00 68.50 86 PRO A C 1
ATOM 702 O O . PRO A 1 86 ? -1.881 -7.494 -9.215 1.00 68.50 86 PRO A O 1
ATOM 705 N N . PHE A 1 87 ? -1.276 -5.585 -10.188 1.00 88.31 87 PHE A N 1
ATOM 706 C CA . PHE A 1 87 ? -0.154 -5.243 -9.279 1.00 88.31 87 PHE A CA 1
ATOM 707 C C . PHE A 1 87 ? -0.552 -4.998 -7.796 1.00 88.31 87 PHE A C 1
ATOM 709 O O . PHE A 1 87 ? 0.092 -4.246 -7.062 1.00 88.31 87 PHE A O 1
ATOM 716 N N . ARG A 1 88 ? -1.578 -5.704 -7.311 1.00 90.69 88 ARG A N 1
ATOM 717 C CA . ARG A 1 88 ? -2.151 -5.768 -5.964 1.00 90.69 88 ARG A CA 1
ATOM 718 C C . ARG A 1 88 ? -1.110 -5.888 -4.861 1.00 90.69 88 ARG A C 1
ATOM 720 O O . ARG A 1 88 ? -1.275 -5.285 -3.806 1.00 90.69 88 ARG A O 1
ATOM 727 N N . THR A 1 89 ? -0.032 -6.649 -5.070 1.00 92.44 89 THR A N 1
ATOM 728 C CA . THR A 1 89 ? 1.043 -6.755 -4.066 1.00 92.44 89 THR A CA 1
ATOM 729 C C . THR A 1 89 ? 1.782 -5.429 -3.903 1.00 92.44 89 THR A C 1
ATOM 731 O O . THR A 1 89 ? 1.934 -4.962 -2.775 1.00 92.44 89 THR A O 1
ATOM 734 N N . GLN A 1 90 ? 2.182 -4.799 -5.010 1.00 94.50 90 GLN A N 1
ATOM 735 C CA . GLN A 1 90 ? 2.836 -3.492 -5.014 1.00 94.50 90 GLN A CA 1
ATOM 736 C C . GLN A 1 90 ? 1.908 -2.414 -4.445 1.00 94.50 90 GLN A C 1
ATOM 738 O O . GLN A 1 90 ? 2.332 -1.620 -3.606 1.00 94.50 90 GLN A O 1
ATOM 743 N N . ARG A 1 91 ? 0.614 -2.426 -4.796 1.00 93.56 91 ARG A N 1
ATOM 744 C CA . ARG A 1 91 ? -0.370 -1.512 -4.188 1.00 93.56 91 ARG A CA 1
ATOM 745 C C . ARG A 1 91 ? -0.532 -1.742 -2.693 1.00 93.56 91 ARG A C 1
ATOM 747 O O . ARG A 1 91 ? -0.562 -0.775 -1.940 1.00 93.56 91 ARG A O 1
ATOM 754 N N . ALA A 1 92 ? -0.570 -2.991 -2.232 1.00 94.81 92 ALA A N 1
ATOM 755 C CA . ALA A 1 92 ? -0.634 -3.293 -0.804 1.00 94.81 92 ALA A CA 1
ATOM 756 C C . ALA A 1 92 ? 0.598 -2.810 -0.038 1.00 94.81 92 ALA A C 1
ATOM 758 O O . ALA A 1 92 ? 0.457 -2.305 1.078 1.00 94.81 92 ALA A O 1
ATOM 759 N N . GLN A 1 93 ? 1.789 -2.911 -0.630 1.00 95.44 93 GLN A N 1
ATOM 760 C CA . GLN A 1 93 ? 3.012 -2.340 -0.065 1.00 95.44 93 GLN A CA 1
ATOM 761 C C . GLN A 1 93 ? 2.938 -0.809 -0.021 1.00 95.44 93 GLN A C 1
ATOM 763 O O . GLN A 1 93 ? 3.096 -0.227 1.054 1.00 95.44 93 GLN A O 1
ATOM 768 N N . ALA A 1 94 ? 2.588 -0.168 -1.140 1.00 95.31 94 ALA A N 1
ATOM 769 C CA . ALA A 1 94 ? 2.441 1.282 -1.241 1.00 95.31 94 ALA A CA 1
ATOM 770 C C . ALA A 1 94 ? 1.425 1.841 -0.226 1.00 95.31 94 ALA A C 1
ATOM 772 O O . ALA A 1 94 ? 1.747 2.751 0.541 1.00 95.31 94 ALA A O 1
ATOM 773 N N . VAL A 1 95 ? 0.228 1.248 -0.139 1.00 94.88 95 VAL A N 1
ATOM 774 C CA . VAL A 1 95 ? -0.795 1.616 0.855 1.00 94.88 95 VAL A CA 1
ATOM 775 C C . VAL A 1 95 ? -0.276 1.407 2.275 1.00 94.88 95 VAL A C 1
ATOM 777 O O . VAL A 1 95 ? -0.498 2.256 3.138 1.00 94.88 95 VAL A O 1
ATOM 780 N N . ALA A 1 96 ? 0.437 0.311 2.550 1.00 94.00 96 ALA A N 1
ATOM 781 C CA . ALA A 1 96 ? 1.005 0.075 3.874 1.00 94.00 96 ALA A CA 1
ATOM 782 C C . ALA A 1 96 ? 2.049 1.137 4.266 1.00 94.00 96 ALA A C 1
ATOM 784 O O . ALA A 1 96 ? 2.104 1.518 5.440 1.00 94.00 96 ALA A O 1
ATOM 785 N N . TYR A 1 97 ? 2.841 1.647 3.315 1.00 92.81 97 TYR A N 1
ATOM 786 C CA . TYR A 1 97 ? 3.740 2.776 3.568 1.00 92.81 97 TYR A CA 1
ATOM 787 C C . TYR A 1 97 ? 2.967 4.067 3.830 1.00 92.81 97 TYR A C 1
ATOM 789 O O . TYR A 1 97 ? 3.239 4.739 4.826 1.00 92.81 97 TYR A O 1
ATOM 797 N N . LEU A 1 98 ? 1.975 4.385 2.993 1.00 92.69 98 LEU A N 1
ATOM 798 C CA . LEU A 1 98 ? 1.143 5.581 3.146 1.00 92.69 98 LEU A CA 1
ATOM 799 C C . LEU A 1 98 ? 0.458 5.590 4.521 1.00 92.69 98 LEU A C 1
ATOM 801 O O . LEU A 1 98 ? 0.615 6.52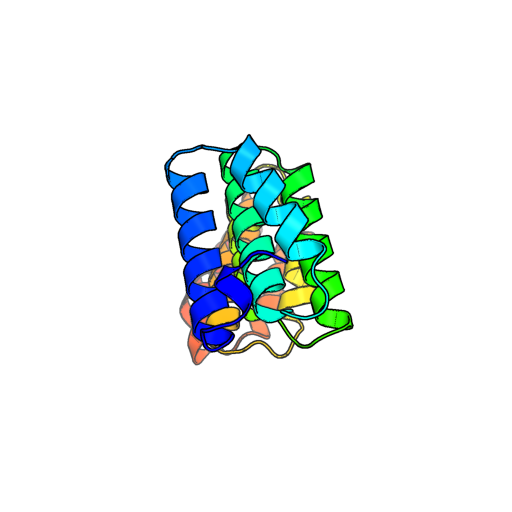7 5.300 1.00 92.69 98 LEU A O 1
ATOM 805 N N . VAL A 1 99 ? -0.213 4.501 4.894 1.00 91.19 99 VAL A N 1
ATOM 806 C CA . VAL A 1 99 ? -0.929 4.392 6.175 1.00 91.19 99 VAL A CA 1
ATOM 807 C C . VAL A 1 99 ? -0.031 4.651 7.390 1.00 91.19 99 VAL A C 1
ATOM 809 O O . VAL A 1 99 ? -0.499 5.230 8.370 1.00 91.19 99 VAL A O 1
ATOM 812 N N . ARG A 1 100 ? 1.258 4.292 7.332 1.00 84.94 100 ARG A N 1
ATOM 813 C CA . ARG A 1 100 ? 2.211 4.536 8.427 1.00 84.94 100 ARG A CA 1
ATOM 814 C C . ARG A 1 100 ? 2.528 6.011 8.674 1.00 84.94 100 ARG A C 1
ATOM 816 O O . ARG A 1 100 ? 2.877 6.350 9.795 1.00 84.94 100 ARG A O 1
ATOM 823 N N . LEU A 1 101 ? 2.439 6.873 7.663 1.00 78.38 101 LEU A N 1
ATOM 824 C CA . LEU A 1 101 ? 2.878 8.274 7.757 1.00 78.38 101 LEU A CA 1
ATOM 825 C C . LEU A 1 101 ? 1.732 9.281 7.846 1.00 78.38 101 LEU A C 1
ATOM 827 O O . LEU A 1 101 ? 1.937 10.404 8.306 1.00 78.38 101 LEU A O 1
ATOM 831 N N . PHE A 1 102 ? 0.515 8.879 7.483 1.00 76.06 102 PHE A N 1
ATOM 832 C CA . PHE A 1 102 ? -0.690 9.696 7.630 1.00 76.06 102 PHE A CA 1
ATOM 833 C C . PHE A 1 102 ? -1.355 9.534 9.014 1.00 76.06 102 PHE A C 1
ATOM 835 O O . PHE A 1 102 ? -2.577 9.581 9.123 1.00 76.06 102 PHE A O 1
ATOM 842 N N . GLU A 1 103 ? -0.580 9.385 10.099 1.00 71.19 103 GLU A N 1
ATOM 843 C CA . GLU A 1 103 ? -1.129 9.252 11.466 1.00 71.19 103 GLU A CA 1
ATOM 844 C C . GLU A 1 103 ? -2.049 10.423 11.857 1.00 71.19 103 GLU A C 1
ATOM 846 O O . GLU A 1 103 ? -3.093 10.228 12.480 1.00 71.19 103 GLU A O 1
ATOM 851 N N . ASN A 1 104 ? -1.683 11.639 11.439 1.00 74.62 104 ASN A N 1
ATOM 852 C CA . ASN A 1 104 ? -2.420 12.869 11.741 1.00 74.62 104 ASN A CA 1
ATOM 853 C C . ASN A 1 104 ? -3.507 13.202 10.705 1.00 74.62 104 ASN A C 1
ATOM 855 O O . ASN A 1 104 ? -4.259 14.156 10.885 1.00 74.62 104 ASN A O 1
ATOM 859 N N . SER A 1 105 ? -3.585 12.465 9.595 1.00 80.50 105 SER A N 1
ATOM 860 C CA . SER A 1 105 ? -4.579 12.688 8.533 1.00 80.50 105 SER A CA 1
ATOM 861 C C . SER A 1 105 ? -4.971 11.368 7.858 1.00 80.50 105 SER A C 1
ATOM 863 O O . SER A 1 105 ? -4.796 11.211 6.648 1.00 80.50 105 SER A O 1
ATOM 865 N N . PRO A 1 106 ? -5.497 10.396 8.626 1.00 82.62 106 PRO A N 1
ATOM 866 C CA . PRO A 1 106 ? -5.778 9.045 8.137 1.00 82.62 106 PRO A CA 1
ATOM 867 C C . PRO A 1 106 ? -6.826 9.007 7.014 1.00 82.62 106 PRO A C 1
ATOM 869 O O . PRO A 1 106 ? -6.862 8.050 6.245 1.00 82.62 106 PRO A O 1
ATOM 872 N N . GLN A 1 107 ? -7.652 10.048 6.870 1.00 85.75 107 GLN A N 1
ATOM 873 C CA . GLN A 1 107 ? -8.651 10.146 5.802 1.00 85.75 107 GLN A CA 1
ATOM 874 C C . GLN A 1 107 ? -8.034 10.130 4.399 1.00 85.75 107 GLN A C 1
ATOM 876 O O . GLN A 1 107 ? -8.593 9.507 3.499 1.00 85.75 107 GLN A O 1
ATOM 881 N N . SER A 1 108 ? -6.850 10.726 4.216 1.00 85.56 108 SER A N 1
ATOM 882 C CA . SER A 1 108 ? -6.173 10.795 2.910 1.00 85.56 108 SER A CA 1
ATOM 883 C C . SER A 1 108 ? -5.784 9.424 2.352 1.00 85.56 108 SER A C 1
ATOM 885 O O . SER A 1 108 ? -5.550 9.284 1.157 1.00 85.56 108 SER A O 1
ATOM 887 N N . VAL A 1 109 ? -5.707 8.409 3.214 1.00 89.81 109 VAL A N 1
ATOM 888 C CA . VAL A 1 109 ? -5.324 7.034 2.863 1.00 89.81 109 VAL A CA 1
ATOM 889 C C . VAL A 1 109 ? -6.455 6.035 3.106 1.00 89.81 109 VAL A C 1
ATOM 891 O O . VAL A 1 109 ? -6.309 4.855 2.791 1.00 89.81 109 VAL A O 1
ATOM 894 N N . LEU A 1 110 ? -7.595 6.500 3.634 1.00 92.38 110 LEU A N 1
ATOM 895 C CA . LEU A 1 110 ? -8.756 5.660 3.908 1.00 92.38 110 LEU A CA 1
ATOM 896 C C . LEU A 1 110 ? -9.335 5.090 2.617 1.00 92.38 110 LEU A C 1
ATOM 898 O O . LEU A 1 110 ? -9.549 3.883 2.544 1.00 92.38 110 LEU A O 1
ATOM 902 N N . VAL A 1 111 ? -9.573 5.940 1.615 1.00 91.88 111 VAL A N 1
ATOM 903 C CA . VAL A 1 111 ? -10.145 5.517 0.328 1.00 91.88 111 VAL A CA 1
ATOM 904 C C . VAL A 1 111 ? -9.218 4.522 -0.385 1.00 91.88 111 VAL A C 1
ATOM 906 O O . VAL A 1 111 ? -9.678 3.402 -0.610 1.00 91.88 111 VAL A O 1
ATOM 909 N N . PRO A 1 112 ? -7.914 4.821 -0.592 1.00 92.19 112 PRO A N 1
ATOM 910 C CA . PRO A 1 112 ? -6.953 3.854 -1.129 1.00 92.19 112 PRO A CA 1
ATOM 911 C C . PRO A 1 112 ? -6.975 2.487 -0.440 1.00 92.19 112 PRO A C 1
ATOM 913 O O . PRO A 1 112 ? -6.966 1.448 -1.097 1.00 92.19 112 PRO A O 1
ATOM 916 N N . TRP A 1 113 ? -7.024 2.474 0.896 1.00 95.06 113 TRP A N 1
ATOM 917 C CA . TRP A 1 113 ? -7.058 1.229 1.657 1.00 95.06 113 TRP A CA 1
ATOM 918 C C . TRP A 1 113 ? -8.390 0.481 1.497 1.00 95.06 113 TRP A C 1
ATOM 920 O O . TRP A 1 113 ? -8.394 -0.742 1.352 1.00 95.06 113 TRP A O 1
ATOM 930 N N . CYS A 1 114 ? -9.518 1.200 1.513 1.00 94.25 114 CYS A N 1
ATOM 931 C CA . CYS A 1 114 ? -10.848 0.607 1.363 1.00 94.25 114 CYS A CA 1
ATOM 932 C C . CYS A 1 114 ? -11.048 -0.026 -0.015 1.00 94.25 114 CYS A C 1
ATOM 934 O O . CYS A 1 114 ? -11.659 -1.088 -0.098 1.00 94.25 114 CYS A O 1
ATOM 936 N N . GLU A 1 115 ? -10.552 0.610 -1.073 1.00 91.56 115 GLU A N 1
ATOM 937 C CA . GLU A 1 115 ? -10.625 0.074 -2.435 1.00 91.56 115 GLU A CA 1
ATOM 938 C C . GLU A 1 115 ? -9.814 -1.218 -2.540 1.00 91.56 115 GLU A C 1
ATOM 940 O O . GLU A 1 115 ? -10.363 -2.266 -2.876 1.00 91.56 115 GLU A O 1
ATOM 945 N N . LEU A 1 116 ? -8.547 -1.174 -2.118 1.00 91.94 116 LEU A N 1
ATOM 946 C CA . LEU A 1 116 ? -7.636 -2.309 -2.212 1.00 91.94 116 LEU A CA 1
ATOM 947 C C . LEU A 1 116 ? -8.135 -3.546 -1.445 1.00 91.94 116 LEU A C 1
ATOM 949 O O . LEU A 1 116 ? -8.069 -4.664 -1.948 1.00 91.94 116 LEU A O 1
ATOM 953 N N . VAL A 1 117 ? -8.652 -3.378 -0.222 1.00 92.81 117 VAL A N 1
ATOM 954 C CA . VAL A 1 117 ? -9.106 -4.513 0.608 1.00 92.81 117 VAL A CA 1
ATOM 955 C C . VAL A 1 117 ? -10.370 -5.196 0.063 1.00 92.81 117 VAL A C 1
ATOM 957 O O . VAL A 1 117 ? -10.740 -6.274 0.530 1.00 92.81 117 VAL A O 1
ATOM 960 N N . CYS A 1 118 ? -11.063 -4.569 -0.891 1.00 91.12 118 CYS A N 1
ATOM 961 C CA . CYS A 1 118 ? -12.221 -5.160 -1.559 1.00 91.12 118 CYS A CA 1
ATOM 962 C C . CYS A 1 118 ? -11.843 -6.062 -2.741 1.00 91.12 118 CYS A C 1
ATOM 964 O O . CYS A 1 118 ? -12.721 -6.746 -3.265 1.00 91.12 118 CYS A O 1
ATOM 966 N N . GLU A 1 119 ? -10.578 -6.069 -3.151 1.00 89.62 119 GLU A N 1
ATOM 967 C CA . GLU A 1 119 ? -10.088 -6.870 -4.267 1.00 89.62 119 GLU A CA 1
ATOM 968 C C . GLU A 1 119 ? -9.730 -8.302 -3.843 1.00 89.62 119 GLU A C 1
ATOM 970 O O . GLU A 1 119 ? -9.569 -8.617 -2.660 1.00 89.62 119 GLU A O 1
ATOM 975 N N . ASP A 1 120 ? -9.561 -9.186 -4.830 1.00 88.75 120 ASP A N 1
ATOM 976 C CA . ASP A 1 120 ? -9.054 -10.540 -4.601 1.00 88.75 120 ASP A CA 1
ATOM 977 C C . ASP A 1 120 ? -7.529 -10.519 -4.406 1.00 88.75 120 ASP A C 1
ATOM 979 O O . ASP A 1 120 ? -6.730 -10.647 -5.340 1.00 88.75 120 ASP A O 1
ATOM 983 N N . LEU A 1 121 ? -7.114 -10.244 -3.173 1.00 89.62 121 LEU A N 1
ATOM 984 C CA . LEU A 1 121 ? -5.714 -10.034 -2.822 1.00 89.62 121 LEU A CA 1
ATOM 985 C C . LEU A 1 121 ? -4.949 -11.360 -2.661 1.00 89.62 121 LEU A C 1
ATOM 987 O O . LEU A 1 121 ? -5.451 -12.270 -2.002 1.00 89.62 121 LEU A O 1
ATOM 991 N N . PRO A 1 122 ? -3.689 -11.467 -3.130 1.00 91.00 122 PRO A N 1
ATOM 992 C CA . PRO A 1 122 ? -2.833 -12.605 -2.795 1.00 91.00 122 PRO A CA 1
ATOM 993 C C . PRO A 1 122 ? -2.482 -12.629 -1.291 1.00 91.00 122 PRO A C 1
ATOM 995 O O . PRO A 1 122 ? -2.503 -11.580 -0.641 1.00 91.00 122 PRO A O 1
ATOM 998 N N . PRO A 1 123 ? -2.076 -13.781 -0.715 1.00 91.06 123 PRO A N 1
ATOM 999 C CA . PRO A 1 123 ? -1.883 -13.933 0.736 1.00 91.06 123 PRO A CA 1
ATOM 1000 C C . PRO A 1 123 ? -0.970 -12.885 1.385 1.00 91.06 123 PRO A C 1
ATOM 1002 O O . PRO A 1 123 ? -1.254 -12.384 2.474 1.00 91.06 123 PRO A O 1
ATOM 1005 N N . PHE A 1 124 ? 0.118 -12.505 0.710 1.00 91.19 124 PHE A N 1
ATOM 1006 C CA . PHE A 1 124 ? 1.023 -11.478 1.224 1.00 91.19 124 PHE A CA 1
ATOM 1007 C C . PHE A 1 124 ? 0.380 -10.080 1.229 1.00 91.19 124 PHE A C 1
ATOM 1009 O O . PHE A 1 124 ? 0.505 -9.349 2.210 1.00 91.19 124 PHE A O 1
ATOM 1016 N N . ALA A 1 125 ? -0.381 -9.729 0.188 1.00 92.62 125 ALA A N 1
ATOM 1017 C CA . ALA A 1 125 ? -1.135 -8.478 0.138 1.00 92.62 125 ALA A CA 1
ATOM 1018 C C . ALA A 1 125 ? -2.260 -8.444 1.187 1.00 92.62 125 ALA A C 1
ATOM 1020 O O . ALA A 1 125 ? -2.477 -7.409 1.816 1.00 92.62 125 ALA A O 1
ATOM 1021 N N . GLN A 1 126 ? -2.917 -9.580 1.447 1.00 92.62 126 GLN A N 1
ATOM 1022 C CA . GLN A 1 126 ? -3.893 -9.719 2.536 1.00 92.62 126 GLN A CA 1
ATOM 1023 C C . GLN A 1 126 ? -3.246 -9.451 3.898 1.00 92.62 126 GLN A C 1
ATOM 1025 O O . GLN A 1 126 ? -3.793 -8.691 4.694 1.00 92.62 126 GLN A O 1
ATOM 1030 N N . TYR A 1 127 ? -2.058 -10.011 4.156 1.00 93.06 127 TYR A N 1
ATOM 1031 C CA . TYR A 1 127 ? -1.294 -9.735 5.376 1.00 93.06 127 TYR A CA 1
ATOM 1032 C C . TYR A 1 127 ? -0.959 -8.242 5.522 1.00 93.06 127 TYR A C 1
ATOM 1034 O O . TYR A 1 127 ? -1.163 -7.666 6.594 1.00 93.06 127 TYR A O 1
ATOM 1042 N N . LEU A 1 128 ? -0.488 -7.600 4.447 1.00 94.50 128 LEU A N 1
ATOM 1043 C CA . LEU A 1 128 ? -0.173 -6.169 4.442 1.00 94.50 128 LEU A CA 1
ATOM 1044 C C . LEU A 1 128 ? -1.412 -5.309 4.711 1.00 94.50 128 LEU A C 1
ATOM 1046 O O . LEU A 1 128 ? -1.352 -4.438 5.579 1.00 94.50 128 LEU A O 1
ATOM 1050 N N . CYS A 1 129 ? -2.535 -5.591 4.043 1.00 94.06 129 CYS A N 1
ATOM 1051 C CA . CYS A 1 129 ? -3.817 -4.914 4.270 1.00 94.06 129 CYS A CA 1
ATOM 1052 C C . CYS A 1 129 ? -4.344 -5.151 5.686 1.00 94.06 129 CYS A C 1
ATOM 1054 O O . CYS A 1 129 ? -4.851 -4.227 6.319 1.00 94.06 129 CYS A O 1
ATOM 1056 N N . GLY A 1 130 ? -4.156 -6.365 6.208 1.00 94.00 130 GLY A N 1
ATOM 1057 C CA . GLY A 1 130 ? -4.351 -6.737 7.603 1.00 94.00 130 GLY A CA 1
ATOM 1058 C C . GLY A 1 130 ? -3.622 -5.771 8.534 1.00 94.00 130 GLY A C 1
ATOM 1059 O O . GLY A 1 130 ? -4.203 -5.020 9.309 1.00 94.00 130 GLY A O 1
ATOM 1060 N N . ARG A 1 131 ? -2.302 -5.729 8.425 1.00 93.75 131 ARG A N 1
ATOM 1061 C CA . ARG A 1 131 ? -1.478 -4.915 9.314 1.00 93.75 131 ARG A CA 1
ATOM 1062 C C . ARG A 1 131 ? -1.753 -3.411 9.178 1.00 93.75 131 ARG A C 1
ATOM 1064 O O . ARG A 1 131 ? -1.838 -2.720 10.196 1.00 93.75 131 ARG A O 1
ATOM 1071 N N . SER A 1 132 ? -1.886 -2.901 7.954 1.00 94.25 132 SER A N 1
ATOM 1072 C CA . SER A 1 132 ? -2.157 -1.480 7.704 1.00 94.25 132 SER A CA 1
ATOM 1073 C C . SER A 1 132 ? -3.568 -1.084 8.144 1.00 94.25 132 SER A C 1
ATOM 1075 O O . SER A 1 132 ? -3.731 -0.039 8.763 1.00 94.25 132 SER A O 1
ATOM 1077 N N . GLY A 1 133 ? -4.572 -1.944 7.964 1.00 94.75 133 GLY A N 1
ATOM 1078 C CA . GLY A 1 133 ? -5.948 -1.689 8.396 1.00 94.75 133 GLY A CA 1
ATOM 1079 C C . GLY A 1 133 ? -6.081 -1.515 9.905 1.00 94.75 133 GLY A C 1
ATOM 1080 O O . GLY A 1 133 ? -6.748 -0.592 10.370 1.00 94.75 133 GLY A O 1
ATOM 1081 N N . LEU A 1 134 ? -5.381 -2.340 10.690 1.00 94.81 134 LEU A N 1
ATOM 1082 C CA . LEU A 1 134 ? -5.343 -2.182 12.146 1.00 94.81 134 LEU A CA 1
ATOM 1083 C C . LEU A 1 134 ? -4.716 -0.841 12.544 1.00 94.81 134 LEU A C 1
ATOM 1085 O O . LEU A 1 134 ? -5.202 -0.172 13.456 1.00 94.81 134 LEU A O 1
ATOM 1089 N N . PHE A 1 135 ? -3.631 -0.456 11.874 1.00 93.94 135 PHE A N 1
ATOM 1090 C CA . PHE A 1 135 ? -2.958 0.811 12.134 1.00 93.94 135 PHE A CA 1
ATOM 1091 C C . PHE A 1 135 ? -3.852 2.007 11.786 1.00 93.94 135 PHE A C 1
ATOM 1093 O O . PHE A 1 135 ? -4.021 2.914 12.600 1.00 93.94 135 PHE A O 1
ATOM 1100 N N . LEU A 1 136 ? -4.499 1.962 10.620 1.00 94.62 136 LEU A N 1
ATOM 1101 C CA . LEU A 1 136 ? -5.462 2.963 10.181 1.00 94.62 136 LEU A CA 1
ATOM 1102 C C . LEU A 1 136 ? -6.618 3.100 11.181 1.00 94.62 136 LEU A C 1
ATOM 1104 O O . LEU A 1 136 ? -6.943 4.208 11.600 1.00 94.62 136 LEU A O 1
ATOM 1108 N N . LEU A 1 137 ? -7.186 1.979 11.636 1.00 94.81 137 LEU A N 1
ATOM 1109 C CA . LEU A 1 137 ? -8.247 1.961 12.644 1.00 94.81 137 LEU A CA 1
ATOM 1110 C C . LEU A 1 137 ? -7.804 2.611 13.959 1.00 94.81 137 LEU A C 1
ATOM 1112 O O . LEU A 1 137 ? -8.546 3.421 14.512 1.00 94.81 137 LEU A O 1
ATOM 1116 N N . LYS A 1 138 ? -6.599 2.293 14.451 1.00 93.62 138 LYS A N 1
ATOM 1117 C CA . LYS A 1 138 ? -6.036 2.917 15.661 1.00 93.62 138 LYS A CA 1
ATOM 1118 C C . LYS A 1 138 ? -5.963 4.436 15.524 1.00 93.62 138 LYS A C 1
ATOM 1120 O O . LYS A 1 138 ? -6.379 5.139 16.445 1.00 93.62 138 LYS A O 1
ATOM 1125 N N . ASN A 1 139 ? -5.484 4.930 14.384 1.00 92.94 139 ASN A N 1
ATOM 1126 C CA . ASN A 1 139 ? -5.346 6.365 14.132 1.00 92.94 139 ASN A CA 1
ATOM 1127 C C . ASN A 1 139 ? -6.705 7.062 14.011 1.00 92.94 139 ASN A C 1
ATOM 1129 O O . ASN A 1 139 ? -6.914 8.094 14.643 1.00 92.94 139 ASN A O 1
ATOM 1133 N N . LEU A 1 140 ? -7.664 6.461 13.304 1.00 93.75 140 LEU A N 1
ATOM 1134 C CA . LEU A 1 140 ? -9.036 6.974 13.225 1.00 93.75 140 LEU A CA 1
ATOM 1135 C C . LEU A 1 14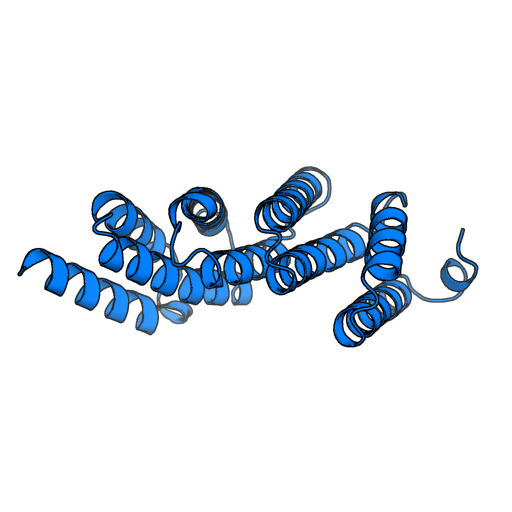0 ? -9.684 7.055 14.617 1.00 93.75 140 LEU A C 1
ATOM 1137 O O . LEU A 1 140 ? -10.266 8.076 14.975 1.00 93.75 140 LEU A O 1
ATOM 1141 N N . CYS A 1 141 ? -9.537 6.017 15.447 1.00 92.69 141 CYS A N 1
ATOM 1142 C CA . CYS A 1 141 ? -10.028 6.042 16.827 1.00 92.69 141 CYS A CA 1
ATOM 1143 C C . CYS A 1 141 ? -9.340 7.124 17.672 1.00 92.69 141 CYS A C 1
ATOM 1145 O O . CYS A 1 141 ? -10.016 7.831 18.417 1.00 92.69 141 CYS A O 1
ATOM 1147 N N . LYS A 1 142 ? -8.014 7.279 17.551 1.00 91.62 142 LYS A N 1
ATOM 1148 C CA . LYS A 1 142 ? -7.246 8.333 18.236 1.00 91.62 142 LYS A CA 1
ATOM 1149 C C . LYS A 1 142 ? -7.755 9.730 17.862 1.00 91.62 142 LYS A C 1
ATOM 1151 O O . LYS A 1 142 ? -7.863 10.584 18.738 1.00 91.62 142 LYS A O 1
ATOM 1156 N N . ASN A 1 143 ? -8.143 9.921 16.603 1.00 89.94 143 ASN A N 1
ATOM 1157 C CA . ASN A 1 143 ? -8.655 11.185 16.069 1.00 89.94 143 ASN A CA 1
ATOM 1158 C C . ASN A 1 143 ? -10.176 11.362 16.250 1.00 89.94 143 ASN A C 1
ATOM 1160 O O . ASN A 1 143 ? -10.740 12.329 15.749 1.00 89.94 143 ASN A O 1
ATOM 1164 N N . ARG A 1 144 ? -10.849 10.464 16.990 1.00 89.75 144 ARG A N 1
ATOM 1165 C CA . ARG A 1 144 ? -12.312 10.453 17.220 1.00 89.75 144 ARG A CA 1
ATOM 1166 C C . ARG A 1 144 ? -13.161 10.269 15.950 1.00 89.75 144 ARG A C 1
ATOM 1168 O O . ARG A 1 144 ? -14.357 10.544 15.949 1.00 89.75 144 ARG A O 1
ATOM 1175 N N . GLU A 1 145 ? -12.588 9.709 14.890 1.00 92.12 145 GLU A N 1
ATOM 1176 C CA . GLU A 1 145 ? -13.251 9.439 13.607 1.00 92.12 145 GLU A CA 1
ATOM 1177 C C . GLU A 1 145 ? -13.920 8.049 13.606 1.00 92.12 145 GLU A C 1
ATOM 1179 O O . GLU A 1 145 ? -13.624 7.167 12.794 1.00 92.12 145 GLU A O 1
ATOM 1184 N N . LEU A 1 146 ? -14.827 7.823 14.564 1.00 92.00 146 LEU A N 1
ATOM 1185 C CA . LEU A 1 146 ? -15.383 6.494 14.860 1.00 92.00 146 LEU A CA 1
ATOM 1186 C C . LEU A 1 146 ? -16.183 5.881 13.701 1.00 92.00 146 LEU A C 1
ATOM 1188 O O . LEU A 1 146 ? -16.165 4.660 13.526 1.00 92.00 146 LEU A O 1
ATOM 1192 N N . THR A 1 147 ? -16.851 6.701 12.886 1.00 93.19 147 THR A N 1
ATOM 1193 C CA . THR A 1 147 ? -17.588 6.236 11.701 1.00 93.19 147 THR A CA 1
ATOM 1194 C C . THR A 1 147 ? -16.646 5.571 10.701 1.00 93.19 147 THR A C 1
ATOM 1196 O O . THR A 1 147 ? -16.878 4.425 10.306 1.00 93.19 147 THR A O 1
ATOM 1199 N N . SER A 1 148 ? -15.542 6.241 10.358 1.00 94.56 148 SER A N 1
ATOM 1200 C CA . SER A 1 148 ? -14.504 5.702 9.476 1.00 94.56 148 SER A CA 1
ATOM 1201 C C . SER A 1 148 ? -13.828 4.476 10.095 1.00 94.56 148 SER A C 1
ATOM 1203 O O . SER A 1 148 ? -13.650 3.468 9.414 1.00 94.56 148 SER A O 1
ATOM 1205 N N . ALA A 1 149 ? -13.542 4.487 11.403 1.00 94.00 149 ALA A N 1
ATOM 1206 C CA . ALA A 1 149 ? -12.988 3.317 12.092 1.00 94.00 149 ALA A CA 1
ATOM 1207 C C . ALA A 1 149 ? -13.918 2.088 11.999 1.00 94.00 149 ALA A C 1
ATOM 1209 O O . ALA A 1 149 ? -13.464 0.961 11.781 1.00 94.00 149 ALA A O 1
ATOM 1210 N N . CYS A 1 150 ? -15.236 2.293 12.096 1.00 93.62 150 CYS A N 1
ATOM 1211 C CA . CYS A 1 150 ? -16.227 1.232 11.913 1.00 93.62 150 CYS A CA 1
ATOM 1212 C C . CYS A 1 150 ? -16.320 0.741 10.460 1.00 93.62 150 CYS A C 1
ATOM 1214 O O . CYS A 1 150 ? -16.666 -0.422 10.239 1.00 93.62 150 CYS A O 1
ATOM 1216 N N . VAL A 1 151 ? -16.055 1.595 9.465 1.00 94.81 151 VAL A N 1
ATOM 1217 C CA . VAL A 1 151 ? -15.932 1.177 8.056 1.00 94.81 151 VAL A CA 1
ATOM 1218 C C . VAL A 1 151 ? -14.718 0.267 7.892 1.00 94.81 151 VAL A C 1
ATOM 1220 O O . VAL A 1 151 ? -14.881 -0.859 7.421 1.00 94.81 151 VAL A O 1
ATOM 1223 N N . VAL A 1 152 ? -13.548 0.693 8.380 1.00 94.19 152 VAL A N 1
ATOM 1224 C CA . VAL A 1 152 ? -12.316 -0.110 8.337 1.00 94.19 152 VAL A CA 1
ATOM 1225 C C . VAL A 1 152 ? -12.546 -1.474 8.981 1.00 94.19 152 VAL A C 1
ATOM 1227 O O . VAL A 1 152 ? -12.301 -2.491 8.342 1.00 94.19 152 VAL A O 1
ATOM 1230 N N . PHE A 1 153 ? -13.115 -1.528 10.190 1.00 94.19 153 PHE A N 1
ATOM 1231 C CA . PHE A 1 153 ? -13.395 -2.797 10.872 1.00 94.19 153 PHE A CA 1
ATOM 1232 C C . PHE A 1 153 ? -14.364 -3.710 10.112 1.00 94.19 153 PHE A C 1
ATOM 1234 O O . PHE A 1 153 ? -14.195 -4.930 10.121 1.00 94.19 153 PHE A O 1
ATOM 1241 N N . ARG A 1 154 ? -15.390 -3.149 9.459 1.00 93.69 154 ARG A N 1
ATOM 1242 C CA . ARG A 1 154 ? -16.329 -3.932 8.640 1.00 93.69 154 ARG A CA 1
ATOM 1243 C C . ARG A 1 154 ? -15.628 -4.566 7.445 1.00 93.69 154 ARG A C 1
ATOM 1245 O O . ARG A 1 154 ? -15.826 -5.754 7.208 1.00 93.69 154 ARG A O 1
ATOM 1252 N N . LEU A 1 155 ? -14.802 -3.798 6.739 1.00 92.25 155 LEU A N 1
ATOM 1253 C CA . LEU A 1 155 ? -14.019 -4.298 5.609 1.00 92.25 155 LEU A CA 1
ATOM 1254 C C . LEU A 1 155 ? -12.970 -5.315 6.052 1.00 92.25 155 LEU A C 1
ATOM 1256 O O . LEU A 1 155 ? -12.758 -6.315 5.379 1.00 92.25 155 LEU A O 1
ATOM 1260 N N . PHE A 1 156 ? -12.397 -5.128 7.236 1.00 85.31 156 PHE A N 1
ATOM 1261 C CA . PHE A 1 156 ? -11.413 -6.035 7.809 1.00 85.31 156 PHE A CA 1
ATOM 1262 C C . PHE A 1 156 ? -11.904 -7.477 7.909 1.00 85.31 156 PHE A C 1
ATOM 1264 O O . PHE A 1 156 ? -11.146 -8.408 7.661 1.00 85.31 156 PHE A O 1
ATOM 1271 N N . LYS A 1 157 ? -13.192 -7.669 8.219 1.00 86.75 157 LYS A N 1
ATOM 1272 C CA . LYS A 1 157 ? -13.818 -8.996 8.311 1.00 86.75 157 LYS A CA 1
ATOM 1273 C C . LYS A 1 157 ? -13.855 -9.757 6.982 1.00 86.75 157 LYS A C 1
ATOM 1275 O O . LYS A 1 157 ? -14.167 -10.942 6.997 1.00 86.75 157 LYS A O 1
ATOM 1280 N N . ARG A 1 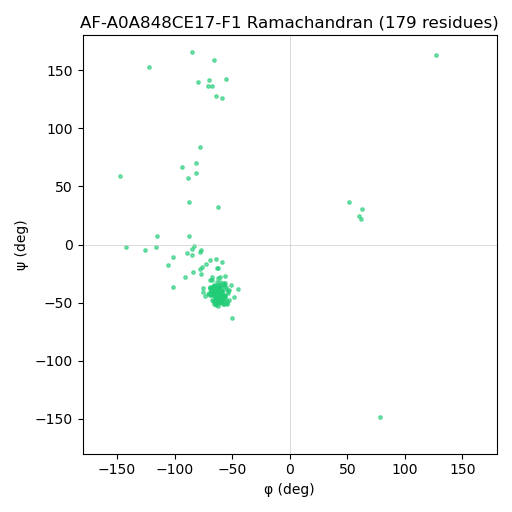158 ? -13.577 -9.091 5.855 1.00 85.31 158 ARG A N 1
ATOM 1281 C CA . ARG A 1 158 ? -13.445 -9.728 4.5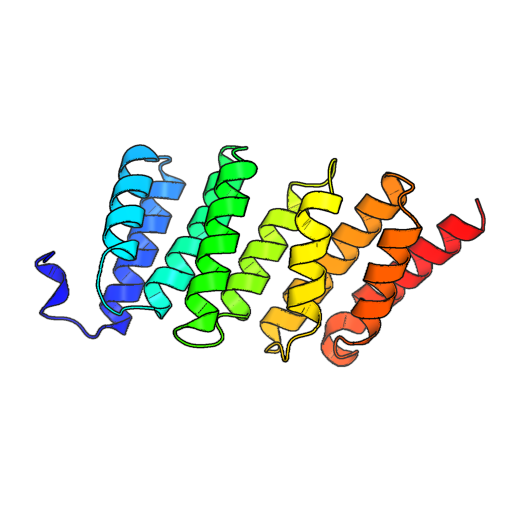38 1.00 85.31 158 ARG A CA 1
ATOM 1282 C C . ARG A 1 158 ? -12.105 -10.438 4.372 1.00 85.31 158 ARG A C 1
ATOM 1284 O O . ARG A 1 158 ? -12.023 -11.378 3.591 1.00 85.31 158 ARG A O 1
ATOM 1291 N N . LEU A 1 159 ? -11.070 -10.012 5.100 1.00 85.19 159 LEU A N 1
ATOM 1292 C CA . LEU A 1 159 ? -9.761 -10.648 5.022 1.00 85.19 159 LEU A CA 1
ATOM 1293 C C . LEU A 1 159 ? -9.800 -12.043 5.666 1.00 85.19 159 LEU A C 1
ATOM 1295 O O . LEU A 1 159 ? -10.444 -12.220 6.707 1.00 85.19 159 LEU A O 1
ATOM 1299 N N . PRO A 1 160 ? -9.097 -13.041 5.098 1.00 82.88 160 PRO A N 1
ATOM 1300 C CA . PRO A 1 160 ? -9.117 -14.395 5.629 1.00 82.88 160 PRO A CA 1
ATOM 1301 C C . PRO A 1 160 ? -8.641 -14.457 7.080 1.00 82.88 160 PRO A C 1
ATOM 1303 O O . PRO A 1 160 ? -7.520 -14.060 7.412 1.00 82.88 160 PRO A O 1
ATOM 1306 N N . VAL A 1 161 ? -9.478 -15.043 7.942 1.00 76.44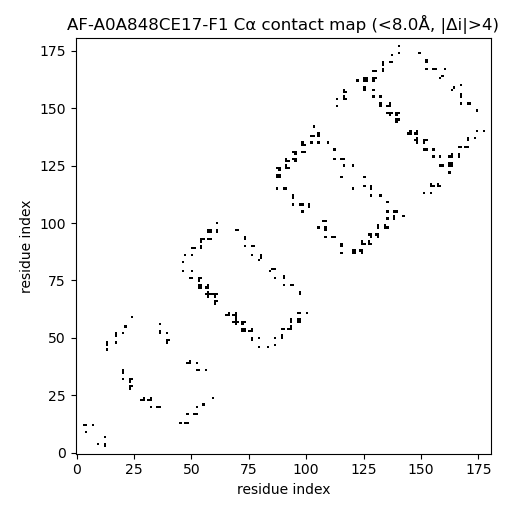 161 VAL A N 1
ATOM 1307 C CA . VAL A 1 161 ? -9.209 -15.179 9.384 1.00 76.44 161 VAL A CA 1
ATOM 1308 C C . VAL A 1 161 ? -7.851 -15.839 9.628 1.00 76.44 161 VAL A C 1
ATOM 1310 O O . VAL A 1 161 ? -7.084 -15.365 10.451 1.00 76.44 161 VAL A O 1
ATOM 1313 N N . ARG A 1 162 ? -7.472 -16.856 8.846 1.00 83.88 162 ARG A N 1
ATOM 1314 C CA . ARG A 1 162 ? -6.181 -17.553 9.009 1.00 83.88 162 ARG A CA 1
ATOM 1315 C C . ARG A 1 162 ? -4.953 -16.634 8.947 1.00 83.88 162 ARG A C 1
ATOM 1317 O O . ARG A 1 162 ? -3.937 -16.973 9.538 1.00 83.88 162 ARG A O 1
ATOM 1324 N N . ILE A 1 163 ? -5.039 -15.505 8.243 1.00 80.94 163 ILE A N 1
ATOM 1325 C CA . ILE A 1 163 ? -3.922 -14.569 8.055 1.00 80.94 163 ILE A CA 1
ATOM 1326 C C . ILE A 1 163 ? -4.061 -13.358 8.983 1.00 80.94 163 ILE A C 1
ATOM 1328 O O . ILE A 1 163 ? -3.063 -12.853 9.494 1.00 80.94 163 ILE A O 1
ATOM 1332 N N . CYS A 1 164 ? -5.290 -12.888 9.222 1.00 88.06 164 CYS A N 1
ATOM 1333 C CA . CYS A 1 164 ? -5.539 -11.611 9.896 1.00 88.06 164 CYS A CA 1
ATOM 1334 C C . CYS A 1 164 ? -6.249 -11.717 11.259 1.00 88.06 164 CYS A C 1
ATOM 1336 O O . CYS A 1 164 ? -6.594 -10.680 11.826 1.00 88.06 164 CYS A O 1
ATOM 1338 N N . ASP A 1 165 ? -6.462 -12.917 11.812 1.00 89.12 165 ASP A N 1
ATOM 1339 C CA . ASP A 1 165 ? -7.203 -13.133 13.071 1.00 89.12 165 ASP A CA 1
ATOM 1340 C C . ASP A 1 165 ? -6.680 -12.281 14.234 1.00 89.12 165 ASP A C 1
ATOM 1342 O O . ASP A 1 165 ? -7.454 -11.585 14.893 1.00 89.12 165 ASP A O 1
ATOM 1346 N N . THR A 1 166 ? -5.362 -12.248 14.444 1.00 91.06 166 THR A N 1
ATOM 1347 C CA . THR A 1 166 ? -4.749 -11.430 15.502 1.00 91.06 166 THR A CA 1
ATOM 1348 C C . THR A 1 166 ? -5.123 -9.952 15.358 1.00 91.06 166 THR A C 1
ATOM 1350 O O . THR A 1 166 ? -5.522 -9.315 16.333 1.00 91.06 166 THR A O 1
ATOM 1353 N N . TYR A 1 167 ? -5.079 -9.418 14.133 1.00 91.31 167 TYR A N 1
ATOM 1354 C CA . TYR A 1 167 ? -5.417 -8.022 13.853 1.00 91.31 167 TYR A CA 1
ATOM 1355 C C . TYR A 1 167 ? -6.914 -7.738 14.022 1.00 91.31 167 TYR A C 1
ATOM 1357 O O . TYR A 1 167 ? -7.291 -6.688 14.545 1.00 91.31 167 TYR A O 1
ATOM 1365 N N . LEU A 1 168 ? -7.773 -8.686 13.637 1.00 88.69 168 LEU A N 1
ATOM 1366 C CA . LEU A 1 168 ? -9.224 -8.590 13.805 1.00 88.69 168 LEU A CA 1
ATOM 1367 C C . LEU A 1 168 ? -9.639 -8.571 15.277 1.00 88.69 168 LEU A C 1
ATOM 1369 O O . LEU A 1 168 ? -10.480 -7.757 15.674 1.00 88.69 168 LEU A O 1
ATOM 1373 N N . ARG A 1 169 ? -9.046 -9.448 16.095 1.00 91.31 169 ARG A N 1
ATOM 1374 C CA . ARG A 1 169 ? -9.296 -9.486 17.542 1.00 91.31 169 ARG A CA 1
ATOM 1375 C C . ARG A 1 169 ? -8.872 -8.182 18.200 1.00 91.31 169 ARG A C 1
ATOM 1377 O O . ARG A 1 169 ? -9.644 -7.610 18.968 1.00 91.31 169 ARG A O 1
ATOM 1384 N N . GLU A 1 170 ? -7.689 -7.680 17.858 1.00 94.56 170 GLU A N 1
ATOM 1385 C CA . GLU A 1 170 ? -7.184 -6.423 18.405 1.00 94.56 170 GLU A CA 1
ATOM 1386 C C . GLU A 1 170 ? -8.072 -5.229 18.017 1.00 94.56 170 GLU A C 1
ATOM 1388 O O . GLU A 1 170 ? -8.470 -4.444 18.880 1.00 94.56 170 GLU A O 1
ATOM 1393 N N . ALA A 1 171 ? -8.472 -5.130 16.745 1.00 92.81 171 ALA A N 1
ATOM 1394 C CA . ALA A 1 171 ? -9.387 -4.091 16.273 1.00 92.81 171 ALA A CA 1
ATOM 1395 C C . ALA A 1 171 ? -10.738 -4.110 17.008 1.00 92.81 171 ALA A C 1
ATOM 1397 O O . ALA A 1 171 ? -11.269 -3.054 17.364 1.00 92.81 171 ALA A O 1
ATOM 1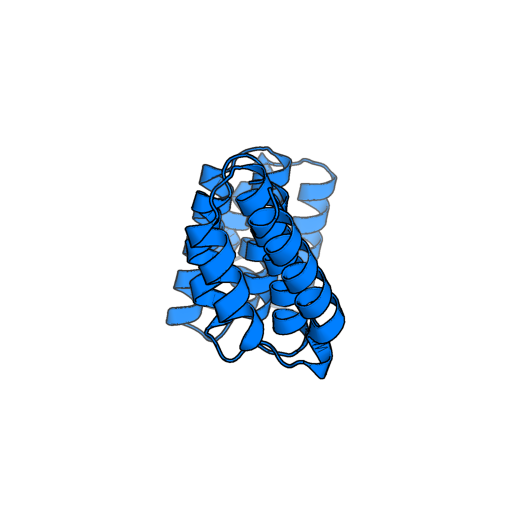398 N N . LYS A 1 172 ? -11.280 -5.305 17.285 1.00 92.88 172 LYS A N 1
ATOM 1399 C CA . LYS A 1 172 ? -12.526 -5.465 18.049 1.00 92.88 172 LYS A CA 1
ATOM 1400 C C . LYS A 1 172 ? -12.389 -4.899 19.465 1.00 92.88 172 LYS A C 1
ATOM 1402 O O . LYS A 1 172 ? -13.258 -4.139 19.889 1.00 92.88 172 LYS A O 1
ATOM 1407 N N . VAL A 1 173 ? -11.301 -5.230 20.165 1.00 94.56 173 VAL A N 1
ATOM 1408 C CA . VAL A 1 173 ? -11.030 -4.737 21.527 1.00 94.56 173 VAL A CA 1
ATOM 1409 C C . VAL A 1 173 ? -10.900 -3.213 21.544 1.00 94.56 173 VAL A C 1
ATOM 1411 O O . VAL A 1 173 ? -11.455 -2.557 22.424 1.00 94.56 173 VAL A O 1
ATOM 1414 N N . ILE A 1 174 ? -10.210 -2.630 20.557 1.00 93.62 174 ILE A N 1
ATOM 1415 C CA . ILE A 1 174 ? -10.056 -1.172 20.446 1.00 93.62 174 ILE A CA 1
ATOM 1416 C C . ILE A 1 174 ? -11.420 -0.491 20.306 1.00 93.62 174 ILE A C 1
ATOM 1418 O O . ILE A 1 174 ? -11.705 0.447 21.046 1.00 93.62 174 ILE A O 1
ATOM 1422 N N . LEU A 1 175 ? -12.276 -0.971 19.399 1.00 91.44 175 LEU A N 1
ATOM 1423 C CA . LEU A 1 175 ? -13.596 -0.373 19.184 1.00 91.44 175 LEU A CA 1
ATOM 1424 C C . LEU A 1 175 ? -14.531 -0.533 20.386 1.00 91.44 175 LEU A C 1
ATOM 1426 O O . LEU A 1 175 ? -15.307 0.377 20.660 1.00 91.44 175 LEU A O 1
ATOM 1430 N N . GLN A 1 176 ? -14.463 -1.653 21.111 1.00 91.56 176 GLN A N 1
ATOM 1431 C CA . GLN A 1 176 ? -15.237 -1.841 22.344 1.00 91.56 176 GLN A CA 1
ATOM 1432 C C . GLN A 1 176 ? -14.861 -0.791 23.395 1.00 91.56 176 GLN A C 1
ATOM 1434 O O . GLN A 1 176 ? -15.736 -0.081 23.881 1.00 91.56 176 GLN A O 1
ATOM 1439 N N . ARG A 1 177 ? -13.559 -0.583 23.630 1.00 91.62 177 ARG A N 1
ATOM 1440 C CA . ARG A 1 177 ? -13.063 0.437 24.570 1.00 91.62 177 ARG A CA 1
ATOM 1441 C C . ARG A 1 177 ? -13.463 1.867 24.201 1.00 91.62 177 ARG A C 1
ATOM 1443 O O . ARG A 1 177 ? -13.542 2.711 25.082 1.00 91.62 177 ARG A O 1
ATOM 1450 N N . GLN A 1 178 ? -13.669 2.163 22.916 1.00 88.50 178 GLN A N 1
ATOM 1451 C CA . GLN A 1 178 ? -14.141 3.483 22.474 1.00 88.50 178 GLN A CA 1
ATOM 1452 C C . GLN A 1 178 ? -15.646 3.686 22.688 1.00 88.50 178 GLN A C 1
ATOM 1454 O O . GLN A 1 178 ? -16.084 4.825 22.717 1.00 88.50 178 GLN A O 1
ATOM 1459 N N . ARG A 1 179 ? -16.439 2.613 22.809 1.00 83.06 179 ARG A N 1
ATOM 1460 C CA . ARG A 1 179 ? -17.884 2.696 23.098 1.00 83.06 179 ARG A CA 1
ATOM 1461 C C . ARG A 1 179 ? -18.189 2.837 24.586 1.00 83.06 179 ARG A C 1
ATOM 1463 O O . ARG A 1 179 ? -19.268 3.290 24.938 1.00 83.06 179 ARG A O 1
ATOM 1470 N N . GLU A 1 180 ? -17.267 2.391 25.431 1.00 81.94 180 GLU A N 1
ATOM 1471 C CA . GLU A 1 180 ? -17.354 2.463 26.895 1.00 81.94 180 GLU A CA 1
ATOM 1472 C C . GLU A 1 180 ? -16.859 3.811 27.459 1.00 81.94 180 GLU A C 1
ATOM 1474 O O . GLU A 1 180 ? -16.908 4.018 28.669 1.00 81.94 180 GLU A O 1
ATOM 1479 N N . ARG A 1 181 ? -16.355 4.704 26.599 1.00 70.81 181 ARG A N 1
ATOM 1480 C CA . ARG A 1 181 ? -15.877 6.055 26.926 1.00 70.81 181 ARG A CA 1
ATOM 1481 C C . ARG A 1 181 ? -16.875 7.100 26.461 1.00 70.81 181 ARG A C 1
ATOM 1483 O O . ARG A 1 181 ? -16.983 8.123 27.167 1.00 70.81 181 ARG A O 1
#

Mean predicted aligned error: 5.96 Å

Sequence (181 aa):
MIPIFASLPESSQTKAVVEYLYELGNRREWNELEKVLHEILSCDGFHKLKAQALEYAVFMGLQRKEQRQALGYYHDLCRLEDDCGPFRTQRAQAVAYLVRLFENSPQSVLVPWCELVCEDLPPFAQYLCGRSGLFLLKNLCKNRELTSACVVFRLFKRLPVRICDTYLREAKVILQRQRER

Radius of gyration: 18.0 Å; Cα contacts (8 Å, |Δi|>4): 191; chains: 1; bounding box: 41×32×52 Å

Solvent-accessible surface area (backbone atoms only — not comparable to full-atom values): 9958 Å² total; per-residue (Å²): 131,70,82,75,73,78,82,57,57,68,71,58,49,40,50,52,53,51,52,48,49,51,49,30,59,74,72,60,40,56,73,58,40,53,50,52,51,51,54,54,67,69,44,88,71,64,62,69,47,41,38,52,50,26,30,48,46,20,51,48,24,51,77,70,69,35,60,70,57,16,50,50,30,48,51,54,42,52,56,52,26,80,78,73,47,84,53,51,54,42,49,24,51,31,46,35,49,50,45,69,72,30,58,92,49,48,71,84,45,43,60,65,49,57,59,58,67,72,50,96,58,56,72,68,24,43,41,35,46,34,58,31,48,41,50,42,31,52,35,25,50,73,70,68,37,52,71,60,25,52,49,48,56,59,55,52,71,70,50,59,55,94,73,30,44,72,46,53,54,52,47,50,54,54,55,52,60,63,72,80,105

Secondary structure (DSSP, 8-state):
--GGGGSS-HHHHHHHHHHHHHHHHHHT-HHHHHHHHHHHHHSSS-HHHHHHHHHHHHHHHHHTT-HHHHHHHHHHHHHHHHHH---HHHHHHHHHHHHHH-TT-THHHHHHHHHHTTS---HHHHHHHHHHHHHHHHHHHHTT-HHHHHHHHHHHTTS-HHHHHHHHHHHHHHHHHHH--

Organism: NCBI:txid901

Foldseek 3Di:
DPPVVPPDPLVVVLVVLLVVLVVCLVVVVVVVNVVSLVVCVPDPDPLVSNLSSLLVQLLSCVVVVVLVRSVVSLVVSVVSCVPPHHSLLSLLSSLLSSLVRCLVPLVVSLVSLLVSLVDPHDLNSLLSSLVSLLSSLVSCVVVVVLVSSVSSLVSNVSRDCVRRVVSNVSSVVSNVVSVVD

Nearest PDB structures (foldseek):
  1hz4-assembly1_A  TM=4.883E-01  e=1.924E-01  Escherichia coli
  5waq-assembly1_A  TM=4.932E-01  e=2.543E-01  Neisseria gonorrhoeae FA 1090
  7uzf-assembly1_P  TM=5.834E-01  e=6.925E+00  Rattus norvegicus
  9brd-assembly1_T  TM=5.164E-01  e=7.255E+00  Rattus norvegicus

pLDDT: mean 87.24, std 10.72, range [42.09, 95.44]